Protein AF-0000000077157713 (afdb_homodimer)

Structure (mmCIF, N/CA/C/O backbone):
data_AF-0000000077157713-model_v1
#
loop_
_entity.id
_entity.type
_entity.pdbx_description
1 polymer 'Uncharacterized protein'
#
loop_
_atom_site.group_PDB
_atom_site.id
_atom_site.type_symbol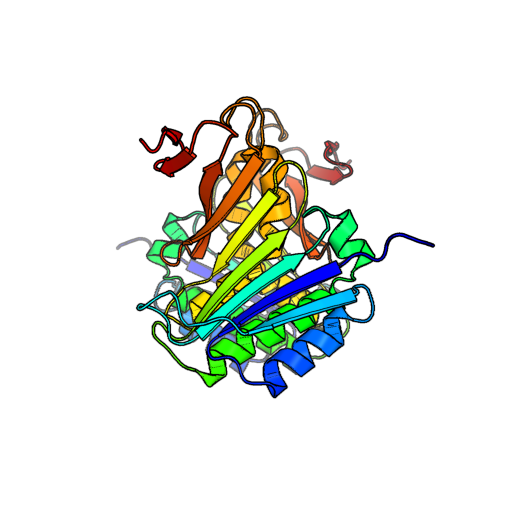
_atom_site.label_atom_id
_atom_site.label_alt_id
_atom_site.label_comp_id
_atom_site.label_asym_id
_atom_site.label_entity_id
_atom_site.label_seq_id
_atom_site.pdbx_PDB_ins_code
_atom_site.Cartn_x
_atom_site.Cartn_y
_atom_site.Cartn_z
_atom_site.occupancy
_atom_site.B_iso_or_equiv
_atom_site.auth_seq_id
_atom_site.auth_comp_id
_atom_site.auth_asym_id
_atom_site.auth_atom_id
_atom_site.pdbx_PDB_model_num
ATOM 1 N N . MET A 1 1 ? 1.543 -20.078 -33.438 1 35.59 1 MET A N 1
ATOM 2 C CA . MET A 1 1 ? 0.584 -20.359 -32.344 1 35.59 1 MET A CA 1
ATOM 3 C C . MET A 1 1 ? 0.941 -19.609 -31.078 1 35.59 1 MET A C 1
ATOM 5 O O . MET A 1 1 ? 2.035 -19.781 -30.547 1 35.59 1 MET A O 1
ATOM 9 N N . ALA A 1 2 ? 0.794 -18.422 -30.812 1 44.16 2 ALA A N 1
ATOM 10 C CA . ALA A 1 2 ? 1.341 -17.469 -29.859 1 44.16 2 ALA A CA 1
ATOM 11 C C . ALA A 1 2 ? 1.349 -18.047 -28.438 1 44.16 2 ALA A C 1
ATOM 13 O O . ALA A 1 2 ? 0.333 -18.562 -27.969 1 44.16 2 ALA A O 1
ATOM 14 N N . ASP A 1 3 ? 2.344 -18.688 -27.891 1 53.25 3 ASP A N 1
ATOM 15 C CA . ASP A 1 3 ? 2.588 -19.5 -26.703 1 53.25 3 ASP A CA 1
ATOM 16 C C . ASP A 1 3 ? 1.835 -18.953 -25.484 1 53.25 3 ASP A C 1
ATOM 18 O O . ASP A 1 3 ? 2.049 -17.797 -25.078 1 53.25 3 ASP A O 1
ATOM 22 N N . SER A 1 4 ? 0.576 -19.391 -25.281 1 75.81 4 SER A N 1
ATOM 23 C CA . SER A 1 4 ? -0.455 -18.906 -24.375 1 75.81 4 SER A CA 1
ATOM 24 C C . SER A 1 4 ? 0.062 -18.844 -22.938 1 75.81 4 SER A C 1
ATOM 26 O O . SER A 1 4 ? 0.745 -19.75 -22.469 1 75.81 4 SER A O 1
ATOM 28 N N . LEU A 1 5 ? 0.255 -17.734 -22.281 1 92 5 LEU A N 1
ATOM 29 C CA . LEU A 1 5 ? 0.594 -17.547 -20.875 1 92 5 LEU A CA 1
ATOM 30 C C . LEU A 1 5 ? -0.365 -18.312 -19.969 1 92 5 LEU A C 1
ATOM 32 O O . LEU A 1 5 ? -1.581 -18.109 -20.047 1 92 5 LEU A O 1
ATOM 36 N N . THR A 1 6 ? 0.18 -19.359 -19.297 1 96.19 6 THR A N 1
ATOM 37 C CA . THR A 1 6 ? -0.669 -20.203 -18.453 1 96.19 6 THR A CA 1
ATOM 38 C C . THR A 1 6 ? -0.492 -19.844 -16.984 1 96.19 6 THR A C 1
ATOM 40 O O . THR A 1 6 ? 0.63 -19.844 -16.469 1 96.19 6 THR A O 1
ATOM 43 N N . THR A 1 7 ? -1.551 -19.516 -16.328 1 97.06 7 THR A N 1
ATOM 44 C CA . THR A 1 7 ? -1.594 -19.344 -14.875 1 97.06 7 THR A CA 1
ATOM 45 C C . THR A 1 7 ? -2.098 -20.625 -14.195 1 97.06 7 THR A C 1
ATOM 47 O O . THR A 1 7 ? -3.021 -21.266 -14.695 1 97.06 7 THR A O 1
ATOM 50 N N . THR A 1 8 ? -1.505 -21 -13.141 1 97.31 8 THR A N 1
ATOM 51 C CA . THR A 1 8 ? -1.924 -22.188 -12.391 1 97.31 8 THR A CA 1
ATOM 52 C C . THR A 1 8 ? -2.51 -21.781 -11.039 1 97.31 8 THR A C 1
ATOM 54 O O . THR A 1 8 ? -1.92 -20.984 -10.312 1 97.31 8 THR A O 1
ATOM 57 N N . LEU A 1 9 ? -3.641 -22.328 -10.719 1 97.81 9 LEU A N 1
ATOM 58 C CA . LEU A 1 9 ? -4.297 -22.203 -9.422 1 97.81 9 LEU A CA 1
ATOM 59 C C . LEU A 1 9 ? -4.324 -23.531 -8.688 1 97.81 9 LEU A C 1
ATOM 61 O O . LEU A 1 9 ? -4.996 -24.469 -9.117 1 97.81 9 LEU A O 1
ATOM 65 N N . ARG A 1 10 ? -3.562 -23.641 -7.656 1 97.94 10 ARG A N 1
ATOM 66 C CA . ARG A 1 10 ? -3.605 -24.812 -6.785 1 97.94 10 ARG A CA 1
ATOM 67 C C . ARG A 1 10 ? -4.258 -24.484 -5.449 1 97.94 10 ARG A C 1
ATOM 69 O O . ARG A 1 10 ? -3.906 -23.484 -4.809 1 97.94 10 ARG A O 1
ATOM 76 N N . TYR A 1 11 ? -5.238 -25.328 -5.055 1 97.94 11 TYR A N 1
ATOM 77 C CA . TYR A 1 11 ? -5.973 -24.859 -3.885 1 97.94 11 TYR A CA 1
ATOM 78 C C . TYR A 1 11 ? -6.645 -26.031 -3.162 1 97.94 11 TYR A C 1
ATOM 80 O O . TYR A 1 11 ? -6.82 -27.109 -3.734 1 97.94 11 TYR A O 1
ATOM 88 N N . TYR A 1 12 ? -6.883 -25.875 -1.977 1 97.44 12 TYR A N 1
ATOM 89 C CA . TYR A 1 12 ? -7.82 -26.672 -1.195 1 97.44 12 TYR A CA 1
ATOM 90 C C . TYR A 1 12 ? -8.656 -25.797 -0.272 1 97.44 12 TYR A C 1
ATOM 92 O O . TYR A 1 12 ? -8.234 -24.688 0.081 1 97.44 12 TYR A O 1
ATOM 100 N N . GLY A 1 13 ? -9.875 -26.25 0.035 1 95.56 13 GLY A N 1
ATOM 101 C CA . GLY A 1 13 ? -10.742 -25.531 0.951 1 95.56 13 GLY A CA 1
ATOM 102 C C . GLY A 1 13 ? -11.344 -24.281 0.34 1 95.56 13 GLY A C 1
ATOM 103 O O . GLY A 1 13 ? -11.719 -23.344 1.057 1 95.56 13 GLY A O 1
ATOM 104 N N . ILE A 1 14 ? -11.281 -24.125 -0.936 1 95.81 14 ILE A N 1
ATOM 105 C CA . ILE A 1 14 ? -11.867 -23 -1.644 1 95.81 14 ILE A CA 1
ATOM 106 C C . ILE A 1 14 ? -13.062 -23.469 -2.469 1 95.81 14 ILE A C 1
ATOM 108 O O . ILE A 1 14 ? -13.008 -24.531 -3.104 1 95.81 14 ILE A O 1
ATOM 112 N N . SER A 1 15 ? -14.141 -22.75 -2.414 1 94.12 15 SER A N 1
ATOM 113 C CA . SER A 1 15 ? -15.352 -23.156 -3.121 1 94.12 15 SER A CA 1
ATOM 114 C C . SER A 1 15 ? -15.18 -23.031 -4.633 1 94.12 15 SER A C 1
ATOM 116 O O . SER A 1 15 ? -14.453 -22.156 -5.105 1 94.12 15 SER A O 1
ATOM 118 N N . PRO A 1 16 ? -15.914 -23.844 -5.305 1 94.19 16 PRO A N 1
ATOM 119 C CA . PRO A 1 16 ? -15.875 -23.734 -6.766 1 94.19 16 PRO A CA 1
ATOM 120 C C . PRO A 1 16 ? -16.281 -22.344 -7.262 1 94.19 16 PRO A C 1
ATOM 122 O O . PRO A 1 16 ? -15.719 -21.859 -8.242 1 94.19 16 PRO A O 1
ATOM 125 N N . TRP A 1 17 ? -17.172 -21.719 -6.598 1 94.25 17 TRP A N 1
ATOM 126 C CA . TRP A 1 17 ? -17.625 -20.391 -7.008 1 94.25 17 TRP A CA 1
ATOM 127 C C . TRP A 1 17 ? -16.516 -19.359 -6.871 1 94.25 17 TRP A C 1
ATOM 129 O O . TRP A 1 17 ? -16.344 -18.5 -7.738 1 94.25 17 TRP A O 1
ATOM 139 N N . GLU A 1 18 ? -15.781 -19.438 -5.797 1 96.31 18 GLU A N 1
ATOM 140 C CA . GLU A 1 18 ? -14.672 -18.516 -5.59 1 96.31 18 GLU A CA 1
ATOM 141 C C . GLU A 1 18 ? -13.609 -18.672 -6.68 1 96.31 18 GLU A C 1
ATOM 143 O O . GLU A 1 18 ? -13.086 -17.688 -7.188 1 96.31 18 GLU A O 1
ATOM 148 N N . ILE A 1 19 ? -13.352 -19.906 -7.039 1 96.44 19 ILE A N 1
ATOM 149 C CA . ILE A 1 19 ? -12.367 -20.188 -8.078 1 96.44 19 ILE A CA 1
ATOM 150 C C . ILE A 1 19 ? -12.891 -19.703 -9.43 1 96.44 19 ILE A C 1
ATOM 152 O O . ILE A 1 19 ? -12.133 -19.172 -10.242 1 96.44 19 ILE A O 1
ATOM 156 N N . GLU A 1 20 ? -14.188 -19.844 -9.672 1 95.62 20 GLU A N 1
ATOM 157 C CA . GLU A 1 20 ? -14.805 -19.375 -10.922 1 95.62 20 GLU A CA 1
ATOM 158 C C . GLU A 1 20 ? -14.703 -17.859 -11.062 1 95.62 20 GLU A C 1
ATOM 160 O O . GLU A 1 20 ? -14.477 -17.359 -12.164 1 95.62 20 GLU A O 1
ATOM 165 N N . VAL A 1 21 ? -14.953 -17.203 -10 1 96 21 VAL A N 1
ATOM 166 C CA . VAL A 1 21 ? -14.852 -15.758 -10.023 1 96 21 VAL A CA 1
ATOM 167 C C . VAL A 1 21 ? -13.422 -15.344 -10.359 1 96 21 VAL A C 1
ATOM 169 O O . VAL A 1 21 ? -13.195 -14.477 -11.211 1 96 21 VAL A O 1
ATOM 172 N N . LEU A 1 22 ? -12.43 -15.961 -9.68 1 96.56 22 LEU A N 1
ATOM 173 C CA . LEU A 1 22 ? -11.031 -15.672 -9.969 1 96.56 22 LEU A CA 1
ATOM 174 C C . LEU A 1 22 ? -10.695 -15.992 -11.422 1 96.56 22 LEU A C 1
ATOM 176 O O . LEU A 1 22 ? -10.016 -15.211 -12.094 1 96.56 22 LEU A O 1
ATOM 180 N N . TYR A 1 23 ? -11.18 -17.094 -11.891 1 95.44 23 TYR A N 1
ATOM 181 C CA . TYR A 1 23 ? -11.031 -17.5 -13.281 1 95.44 23 TYR A CA 1
ATOM 182 C C . TYR A 1 23 ? -11.531 -16.406 -14.219 1 95.44 23 TYR A C 1
ATOM 184 O O . TYR A 1 23 ? -10.875 -16.094 -15.219 1 95.44 23 TYR A O 1
ATOM 192 N N . GLY A 1 24 ? -12.688 -15.891 -13.906 1 95.38 24 GLY A N 1
ATOM 193 C CA . GLY A 1 24 ? -13.305 -14.867 -14.742 1 95.38 24 GLY A CA 1
ATOM 194 C C . GLY A 1 24 ? -12.438 -13.641 -14.914 1 95.38 24 GLY A C 1
ATOM 195 O O . GLY A 1 24 ? -12.453 -13.008 -15.977 1 95.38 24 GLY A O 1
ATOM 196 N N . PHE A 1 25 ? -11.648 -13.289 -13.945 1 95.62 25 PHE A N 1
ATOM 197 C CA . PHE A 1 25 ? -10.805 -12.102 -14.008 1 95.62 25 PHE A CA 1
ATOM 198 C C . PHE A 1 25 ? -9.469 -12.422 -14.664 1 95.62 25 PHE A C 1
ATOM 200 O O . PHE A 1 25 ? -8.789 -11.523 -15.172 1 95.62 25 PHE A O 1
ATOM 207 N N . LEU A 1 26 ? -9.031 -13.711 -14.695 1 95.94 26 LEU A N 1
ATOM 208 C CA . LEU A 1 26 ? -7.707 -14.086 -15.172 1 95.94 26 LEU A CA 1
ATOM 209 C C . LEU A 1 26 ? -7.77 -14.602 -16.609 1 95.94 26 LEU A C 1
ATOM 211 O O . LEU A 1 26 ? -6.809 -14.461 -17.359 1 95.94 26 LEU A O 1
ATOM 215 N N . ASN A 1 27 ? -8.914 -15.102 -17.047 1 93.94 27 ASN A N 1
ATOM 216 C CA . ASN A 1 27 ? -9.008 -15.883 -18.281 1 93.94 27 ASN A CA 1
ATOM 217 C C . ASN A 1 27 ? -8.953 -14.992 -19.516 1 93.94 27 ASN A C 1
ATOM 219 O O . ASN A 1 27 ? -8.781 -15.484 -20.625 1 93.94 27 ASN A O 1
ATOM 223 N N . SER A 1 28 ? -9.078 -13.766 -19.375 1 90.81 28 SER A N 1
ATOM 224 C CA . SER A 1 28 ? -8.953 -12.883 -20.531 1 90.81 28 SER A CA 1
ATOM 225 C C . SER A 1 28 ? -7.504 -12.805 -21.016 1 90.81 28 SER A C 1
ATOM 227 O O . SER A 1 28 ? -7.25 -12.516 -22.188 1 90.81 28 SER A O 1
ATOM 229 N N . HIS A 1 29 ? -6.602 -13.062 -20.094 1 93.12 29 HIS A N 1
ATOM 230 C CA . HIS A 1 29 ? -5.191 -12.883 -20.422 1 93.12 29 HIS A CA 1
ATOM 231 C C . HIS A 1 29 ? -4.434 -14.203 -20.328 1 93.12 29 HIS A C 1
ATOM 233 O O . HIS A 1 29 ? -3.379 -14.367 -20.953 1 93.12 29 HIS A O 1
ATOM 239 N N . PHE A 1 30 ? -4.996 -15.078 -19.562 1 95.25 30 PHE A N 1
ATOM 240 C CA . PHE A 1 30 ? -4.262 -16.312 -19.281 1 95.25 30 PHE A CA 1
ATOM 241 C C . PHE A 1 30 ? -5.113 -17.531 -19.609 1 95.25 30 PHE A C 1
ATOM 243 O O . PHE A 1 30 ? -6.34 -17.5 -19.469 1 95.25 30 PHE A O 1
ATOM 250 N N . THR A 1 31 ? -4.434 -18.5 -20.078 1 96.12 31 THR A N 1
ATOM 251 C CA . THR A 1 31 ? -4.988 -19.828 -19.875 1 96.12 31 THR A CA 1
ATOM 252 C C . THR A 1 31 ? -4.832 -20.281 -18.438 1 96.12 31 THR A C 1
ATOM 254 O O . THR A 1 31 ? -3.787 -20.062 -17.812 1 96.12 31 THR A O 1
ATOM 257 N N . ILE A 1 32 ? -5.875 -20.906 -17.922 1 95.94 32 ILE A N 1
ATOM 258 C CA . ILE A 1 32 ? -5.844 -21.188 -16.484 1 95.94 32 ILE A CA 1
ATOM 259 C C . ILE A 1 32 ? -5.867 -22.688 -16.25 1 95.94 32 ILE A C 1
ATOM 261 O O . ILE A 1 32 ? -6.746 -23.391 -16.766 1 95.94 32 ILE A O 1
ATOM 265 N N . ASN A 1 33 ? -4.902 -23.172 -15.633 1 96.25 33 ASN A N 1
ATOM 266 C CA . ASN A 1 33 ? -4.879 -24.531 -15.109 1 96.25 33 ASN A CA 1
ATOM 267 C C . ASN A 1 33 ? -5.266 -24.562 -13.633 1 96.25 33 ASN A C 1
ATOM 269 O O . ASN A 1 33 ? -4.621 -23.938 -12.805 1 96.25 33 ASN A O 1
ATOM 273 N N . GLN A 1 34 ? -6.34 -25.297 -13.297 1 96.12 34 GLN A N 1
ATOM 274 C CA . GLN A 1 34 ? -6.824 -25.406 -11.922 1 96.12 34 GLN A CA 1
ATOM 275 C C . GLN A 1 34 ? -6.582 -26.797 -11.359 1 96.12 34 GLN A C 1
ATOM 277 O O . GLN A 1 34 ? -6.789 -27.797 -12.055 1 96.12 34 GLN A O 1
ATOM 282 N N . GLU A 1 35 ? -6.066 -26.797 -10.172 1 95.81 35 GLU A N 1
ATOM 283 C CA . GLU A 1 35 ? -5.805 -28.078 -9.516 1 95.81 35 GLU A CA 1
ATOM 284 C C . GLU A 1 35 ? -6.254 -28.047 -8.055 1 95.81 35 GLU A C 1
ATOM 286 O O . GLU A 1 35 ? -5.664 -27.344 -7.234 1 95.81 35 GLU A O 1
ATOM 291 N N . GLU A 1 36 ? -7.27 -28.797 -7.73 1 96 36 GLU A N 1
ATOM 292 C CA . GLU A 1 36 ? -7.609 -29 -6.324 1 96 36 GLU A CA 1
ATOM 293 C C . GLU A 1 36 ? -6.684 -30.016 -5.672 1 96 36 GLU A C 1
ATOM 295 O O . GLU A 1 36 ? -6.57 -31.156 -6.141 1 96 36 GLU A O 1
ATOM 300 N N . ILE A 1 37 ? -6.051 -29.594 -4.664 1 96.88 37 ILE A N 1
ATOM 301 C CA . ILE A 1 37 ? -5.062 -30.453 -4.027 1 96.88 37 ILE A CA 1
ATOM 302 C C . ILE A 1 37 ? -5.559 -30.875 -2.646 1 96.88 37 ILE A C 1
ATOM 304 O O . ILE A 1 37 ? -6.562 -30.344 -2.154 1 96.88 37 ILE A O 1
ATOM 308 N N . GLU A 1 38 ? -4.887 -31.891 -2.1 1 94.69 38 GLU A N 1
ATOM 309 C CA . GLU A 1 38 ? -5.172 -32.281 -0.72 1 94.69 38 GLU A CA 1
ATOM 310 C C . GLU A 1 38 ? -4.578 -31.266 0.264 1 94.69 38 GLU A C 1
ATOM 312 O O . GLU A 1 38 ? -3.537 -30.672 -0.006 1 94.69 38 GLU A O 1
ATOM 317 N N . ALA A 1 39 ? -5.32 -31.156 1.333 1 91.69 39 ALA A N 1
ATOM 318 C CA . ALA A 1 39 ? -4.809 -30.281 2.379 1 91.69 39 ALA A CA 1
ATOM 319 C C . ALA A 1 39 ? -3.42 -30.719 2.834 1 91.69 39 ALA A C 1
ATOM 321 O O . ALA A 1 39 ? -3.195 -31.891 3.123 1 91.69 39 ALA A O 1
ATOM 322 N N . ASP A 1 40 ? -2.533 -29.734 2.74 1 89.38 40 ASP A N 1
ATOM 323 C CA . ASP A 1 40 ? -1.172 -30.125 3.1 1 89.38 40 ASP A CA 1
ATOM 324 C C . ASP A 1 40 ? -0.625 -29.234 4.215 1 89.38 40 ASP A C 1
ATOM 326 O O . ASP A 1 40 ? 0.543 -29.359 4.59 1 89.38 40 ASP A O 1
ATOM 330 N N . ASP A 1 41 ? -1.32 -28.328 4.656 1 88.94 41 ASP A N 1
ATOM 331 C CA . ASP A 1 41 ? -0.952 -27.453 5.762 1 88.94 41 ASP A CA 1
ATOM 332 C C . ASP A 1 41 ? -1.975 -27.531 6.895 1 88.94 41 ASP A C 1
ATOM 334 O O . ASP A 1 41 ? -3.105 -27.062 6.75 1 88.94 41 ASP A O 1
ATOM 338 N N . GLU A 1 42 ? -1.629 -28.062 7.969 1 86.94 42 GLU A N 1
ATOM 339 C CA . GLU A 1 42 ? -2.543 -28.312 9.078 1 86.94 42 GLU A CA 1
ATOM 340 C C . GLU A 1 42 ? -2.965 -27 9.75 1 86.94 42 GLU A C 1
ATOM 342 O O . GLU A 1 42 ? -3.984 -26.953 10.445 1 86.94 42 GLU A O 1
ATOM 347 N N . ASP A 1 43 ? -2.262 -26.031 9.461 1 90.81 43 ASP A N 1
ATOM 348 C CA . ASP A 1 43 ? -2.518 -24.797 10.172 1 90.81 43 ASP A CA 1
ATOM 349 C C . ASP A 1 43 ? -3.607 -23.969 9.484 1 90.81 43 ASP A C 1
ATOM 351 O O . ASP A 1 43 ? -4.156 -23.047 10.07 1 90.81 43 ASP A O 1
ATOM 355 N N . PHE A 1 44 ? -3.875 -24.344 8.234 1 93.94 44 PHE A N 1
ATOM 356 C CA . PHE A 1 44 ? -4.82 -23.531 7.488 1 93.94 44 PHE A CA 1
ATOM 357 C C . PHE A 1 44 ? -5.945 -24.391 6.914 1 93.94 44 PHE A C 1
ATOM 359 O O . PHE A 1 44 ? -5.695 -25.469 6.391 1 93.94 44 PHE A O 1
ATOM 366 N N . VAL A 1 45 ? -7.117 -23.875 6.98 1 92.81 45 VAL A N 1
ATOM 367 C CA . VAL A 1 45 ? -8.312 -24.547 6.484 1 92.81 45 VAL A CA 1
ATOM 368 C C . VAL A 1 45 ? -8.359 -24.453 4.961 1 92.81 45 VAL A C 1
ATOM 370 O O . VAL A 1 45 ? -8.836 -25.375 4.289 1 92.81 45 VAL A O 1
ATOM 373 N N . SER A 1 46 ? -7.941 -23.359 4.438 1 96.56 46 SER A N 1
ATOM 374 C CA . SER A 1 46 ? -7.949 -23.125 3 1 96.56 46 SER A CA 1
ATOM 375 C C . SER A 1 46 ? -6.578 -22.656 2.512 1 96.56 46 SER A C 1
ATOM 377 O O . SER A 1 46 ? -5.805 -22.078 3.273 1 96.56 46 SER A O 1
ATOM 379 N N . PHE A 1 47 ? -6.363 -22.938 1.325 1 97.75 47 PHE A N 1
ATOM 380 C CA . PHE A 1 47 ? -5.102 -22.578 0.696 1 97.75 47 PHE A CA 1
ATOM 381 C C . PHE A 1 47 ? -5.301 -22.281 -0.786 1 97.75 47 PHE A C 1
ATOM 383 O O . PHE A 1 47 ? -6.078 -22.953 -1.46 1 97.75 47 PHE A O 1
ATOM 390 N N . LEU A 1 48 ? -4.656 -21.266 -1.264 1 98.06 48 LEU A N 1
ATOM 391 C CA . LEU A 1 48 ? -4.656 -20.922 -2.682 1 98.06 48 LEU A CA 1
ATOM 392 C C . LEU A 1 48 ? -3.266 -20.5 -3.143 1 98.06 48 LEU A C 1
ATOM 394 O O . LEU A 1 48 ? -2.674 -19.578 -2.584 1 98.06 48 LEU A O 1
ATOM 398 N N . ASP A 1 49 ? -2.752 -21.188 -4.066 1 98.12 49 ASP A N 1
ATOM 399 C CA . ASP A 1 49 ? -1.488 -20.875 -4.727 1 98.12 49 ASP A CA 1
ATOM 400 C C . ASP A 1 49 ? -1.717 -20.406 -6.16 1 98.12 49 ASP A C 1
ATOM 402 O O . ASP A 1 49 ? -2.221 -21.156 -6.992 1 98.12 49 ASP A O 1
ATOM 406 N N . VAL A 1 50 ? -1.373 -19.203 -6.414 1 98.19 50 VAL A N 1
ATOM 407 C CA . VAL A 1 50 ? -1.547 -18.594 -7.734 1 98.19 50 VAL A CA 1
ATOM 408 C C . VAL A 1 50 ? -0.185 -18.391 -8.391 1 98.19 50 VAL A C 1
ATOM 410 O O . VAL A 1 50 ? 0.66 -17.656 -7.879 1 98.19 50 VAL A O 1
ATOM 413 N N . ASN A 1 51 ? 0.001 -18.969 -9.531 1 98.06 51 ASN A N 1
ATOM 414 C CA . ASN A 1 51 ? 1.227 -18.781 -10.297 1 98.06 51 ASN A CA 1
ATOM 415 C C . ASN A 1 51 ? 0.986 -17.938 -11.547 1 98.06 51 ASN A C 1
ATOM 417 O O . ASN A 1 51 ? 0.278 -18.359 -12.461 1 98.06 51 ASN A O 1
ATOM 421 N N . ILE A 1 52 ? 1.557 -16.828 -11.555 1 97.25 52 ILE A N 1
ATOM 422 C CA . ILE A 1 52 ? 1.464 -15.914 -12.688 1 97.25 52 ILE A CA 1
ATOM 423 C C . ILE A 1 52 ? 2.709 -16.047 -13.562 1 97.25 52 ILE A C 1
ATOM 425 O O . ILE A 1 52 ? 3.832 -15.859 -13.094 1 97.25 52 ILE A O 1
ATOM 429 N N . PRO A 1 53 ? 2.529 -16.344 -14.812 1 97 53 PRO A N 1
ATOM 430 C CA . PRO A 1 53 ? 3.658 -16.656 -15.688 1 97 53 PRO A CA 1
ATOM 431 C C . PRO A 1 53 ? 4.363 -15.406 -16.219 1 97 53 PRO A C 1
ATOM 433 O O . PRO A 1 53 ? 4.848 -15.398 -17.344 1 97 53 PRO A O 1
ATOM 436 N N . LEU A 1 54 ? 4.324 -14.328 -15.5 1 96.88 54 LEU A N 1
ATOM 437 C CA . LEU A 1 54 ? 4.961 -13.078 -15.883 1 96.88 54 LEU A CA 1
ATOM 438 C C . LEU A 1 54 ? 5.766 -12.5 -14.727 1 96.88 54 LEU A C 1
ATOM 440 O O . LEU A 1 54 ? 5.488 -12.797 -13.562 1 96.88 54 LEU A O 1
ATOM 444 N N . THR A 1 55 ? 6.734 -11.695 -15.148 1 97.25 55 THR A N 1
ATOM 445 C CA . THR A 1 55 ? 7.598 -11.055 -14.164 1 97.25 55 THR A CA 1
ATOM 446 C C . THR A 1 55 ? 6.832 -9.992 -13.383 1 97.25 55 THR A C 1
ATOM 448 O O . THR A 1 55 ? 6.012 -9.266 -13.953 1 97.25 55 THR A O 1
ATOM 451 N N . PHE A 1 56 ? 7.074 -9.992 -12.078 1 97.06 56 PHE A N 1
ATOM 452 C CA . PHE A 1 56 ? 6.523 -8.938 -11.234 1 97.06 56 PHE A CA 1
ATOM 453 C C . PHE A 1 56 ? 7.203 -7.605 -11.516 1 97.06 56 PHE A C 1
ATOM 455 O O . PHE A 1 56 ? 8.227 -7.281 -10.914 1 97.06 56 PHE A O 1
ATOM 462 N N . ASN A 1 57 ? 6.59 -6.859 -12.406 1 94.62 57 ASN A N 1
ATOM 463 C CA . ASN A 1 57 ? 7.129 -5.559 -12.789 1 94.62 57 ASN A CA 1
ATOM 464 C C . ASN A 1 57 ? 6.051 -4.656 -13.383 1 94.62 57 ASN A C 1
ATOM 466 O O . ASN A 1 57 ? 4.883 -5.043 -13.453 1 94.62 57 ASN A O 1
ATOM 470 N N . ASP A 1 58 ? 6.414 -3.486 -13.773 1 91.44 58 ASP A N 1
ATOM 471 C CA . ASP A 1 58 ? 5.473 -2.494 -14.273 1 91.44 58 ASP A CA 1
ATOM 472 C C . ASP A 1 58 ? 4.797 -2.982 -15.555 1 91.44 58 ASP A C 1
ATOM 474 O O . ASP A 1 58 ? 3.615 -2.707 -15.781 1 91.44 58 ASP A O 1
ATOM 478 N N . ALA A 1 59 ? 5.508 -3.672 -16.312 1 92.31 59 ALA A N 1
ATOM 479 C CA . ALA A 1 59 ? 4.973 -4.152 -17.578 1 92.31 59 ALA A CA 1
ATOM 480 C C . ALA A 1 59 ? 3.805 -5.109 -17.359 1 92.31 59 ALA A C 1
ATOM 482 O O . ALA A 1 59 ? 2.824 -5.09 -18.109 1 92.31 59 ALA A O 1
ATOM 483 N N . PHE A 1 60 ? 3.891 -5.914 -16.359 1 93.88 60 PHE A N 1
ATOM 484 C CA . PHE A 1 60 ? 2.793 -6.816 -16.031 1 93.88 60 PHE A CA 1
ATOM 485 C C . PHE A 1 60 ? 1.524 -6.035 -15.711 1 93.88 60 PHE A C 1
ATOM 487 O O . PHE A 1 60 ? 0.457 -6.324 -16.25 1 93.88 60 PHE A O 1
ATOM 494 N N . PHE A 1 61 ? 1.644 -5.094 -14.844 1 92 61 PHE A N 1
ATOM 495 C CA . PHE A 1 61 ? 0.467 -4.379 -14.367 1 92 61 PHE A CA 1
ATOM 496 C C . PHE A 1 61 ? -0.128 -3.514 -15.469 1 92 61 PHE A C 1
ATOM 498 O O . PHE A 1 61 ? -1.344 -3.318 -15.523 1 92 61 PHE A O 1
ATOM 505 N N . GLU A 1 62 ? 0.722 -3.021 -16.297 1 89.88 62 GLU A N 1
ATOM 506 C CA . GLU A 1 62 ? 0.229 -2.277 -17.453 1 89.88 62 GLU A CA 1
ATOM 507 C C . GLU A 1 62 ? -0.531 -3.188 -18.422 1 89.88 62 GLU A C 1
ATOM 509 O O . GLU A 1 62 ? -1.598 -2.822 -18.906 1 89.88 62 GLU A O 1
ATOM 514 N N . TRP A 1 63 ? 0.037 -4.293 -18.641 1 90.75 63 TRP A N 1
ATOM 515 C CA . TRP A 1 63 ? -0.529 -5.262 -19.578 1 90.75 63 TRP A CA 1
ATOM 516 C C . TRP A 1 63 ? -1.802 -5.883 -19.016 1 90.75 63 TRP A C 1
ATOM 518 O O . TRP A 1 63 ? -2.801 -6.023 -19.719 1 90.75 63 TRP A O 1
ATOM 528 N N . PHE A 1 64 ? -1.796 -6.305 -17.797 1 92 64 PHE A N 1
ATOM 529 C CA . PHE A 1 64 ? -2.904 -6.98 -17.141 1 92 64 PHE A CA 1
ATOM 530 C C . PHE A 1 64 ? -4.004 -5.992 -16.766 1 92 64 PHE A C 1
ATOM 532 O O . PHE A 1 64 ? -5.16 -6.379 -16.578 1 92 64 PHE A O 1
ATOM 539 N N . ASP A 1 65 ? -3.613 -4.711 -16.641 1 89.62 65 ASP A N 1
ATOM 540 C CA . ASP A 1 65 ? -4.512 -3.625 -16.266 1 89.62 65 ASP A CA 1
ATOM 541 C C . ASP A 1 65 ? -4.711 -3.576 -14.758 1 89.62 65 ASP A C 1
ATOM 543 O O . ASP A 1 65 ? -5.129 -4.562 -14.148 1 89.62 65 ASP A O 1
ATOM 547 N N . PHE A 1 66 ? -4.535 -2.432 -14.195 1 88.38 66 PHE A N 1
ATOM 548 C CA . PHE A 1 66 ? -4.602 -2.238 -12.75 1 88.38 66 PHE A CA 1
ATOM 549 C C . PHE A 1 66 ? -6.012 -2.482 -12.234 1 88.38 66 PHE A C 1
ATOM 551 O O . PHE A 1 66 ? -6.195 -3 -11.125 1 88.38 66 PHE A O 1
ATOM 558 N N . LYS A 1 67 ? -6.973 -2.094 -12.969 1 89.88 67 LYS A N 1
ATOM 559 C CA . LYS A 1 67 ? -8.352 -2.309 -12.547 1 89.88 67 LYS A CA 1
ATOM 560 C C . LYS A 1 67 ? -8.664 -3.797 -12.422 1 89.88 67 LYS A C 1
ATOM 562 O O . LYS A 1 67 ? -9.359 -4.215 -11.492 1 89.88 67 LYS A O 1
ATOM 567 N N . ARG A 1 68 ? -8.18 -4.527 -13.359 1 93.81 68 ARG A N 1
ATOM 568 C CA . ARG A 1 68 ? -8.367 -5.973 -13.297 1 93.81 68 ARG A CA 1
ATOM 569 C C . ARG A 1 68 ? -7.629 -6.566 -12.102 1 93.81 68 ARG A C 1
ATOM 571 O O . ARG A 1 68 ? -8.148 -7.449 -11.414 1 93.81 68 ARG A O 1
ATOM 578 N N . TRP A 1 69 ? -6.469 -6.086 -11.867 1 95.12 69 TRP A N 1
ATOM 579 C CA . TRP A 1 69 ? -5.703 -6.535 -10.711 1 95.12 69 TRP A CA 1
ATOM 580 C C . TRP A 1 69 ? -6.445 -6.234 -9.414 1 95.12 69 TRP A C 1
ATOM 582 O O . TRP A 1 69 ? -6.461 -7.055 -8.492 1 95.12 69 TRP A O 1
ATOM 592 N N . GLU A 1 70 ? -7.078 -5.094 -9.352 1 94 70 GLU A N 1
ATOM 593 C CA . GLU A 1 70 ? -7.867 -4.734 -8.18 1 94 70 GLU A CA 1
ATOM 594 C C . GLU A 1 70 ? -9.023 -5.707 -7.969 1 94 70 GLU A C 1
ATOM 596 O O . GLU A 1 70 ? -9.391 -6.012 -6.832 1 94 70 GLU A O 1
ATOM 601 N N . LYS A 1 71 ? -9.555 -6.176 -9.047 1 95.12 71 LYS A N 1
ATOM 602 C CA . LYS A 1 71 ? -10.625 -7.16 -8.945 1 95.12 71 LYS A CA 1
ATOM 603 C C . LYS A 1 71 ? -10.109 -8.484 -8.391 1 95.12 71 LYS A C 1
ATOM 605 O O . LYS A 1 71 ? -10.773 -9.117 -7.57 1 95.12 71 LYS A O 1
ATOM 610 N N . VAL A 1 72 ? -8.984 -8.852 -8.852 1 96.75 72 VAL A N 1
ATOM 611 C CA . VAL A 1 72 ? -8.359 -10.062 -8.336 1 96.75 72 VAL A CA 1
ATOM 612 C C . VAL A 1 72 ? -8.102 -9.922 -6.84 1 96.75 72 VAL A C 1
ATOM 614 O O . VAL A 1 72 ? -8.438 -10.812 -6.059 1 96.75 72 VAL A O 1
ATOM 617 N N . LYS A 1 73 ? -7.523 -8.82 -6.469 1 96.88 73 LYS A N 1
ATOM 618 C CA . LYS A 1 73 ? -7.27 -8.555 -5.059 1 96.88 73 LYS A CA 1
ATOM 619 C C . LYS A 1 73 ? -8.562 -8.617 -4.246 1 96.88 73 LYS A C 1
ATOM 621 O O . LYS A 1 73 ? -8.578 -9.141 -3.131 1 96.88 73 LYS A O 1
ATOM 626 N N . ALA A 1 74 ? -9.633 -8.086 -4.844 1 96 74 ALA A N 1
ATOM 627 C CA . ALA A 1 74 ? -10.93 -8.078 -4.172 1 96 74 ALA A CA 1
ATOM 628 C C . ALA A 1 74 ? -11.414 -9.508 -3.9 1 96 74 ALA A C 1
ATOM 630 O O . ALA A 1 74 ? -12.016 -9.773 -2.857 1 96 74 ALA A O 1
ATOM 631 N N . VAL A 1 75 ? -11.156 -10.359 -4.77 1 97.56 75 VAL A N 1
ATOM 632 C CA . VAL A 1 75 ? -11.555 -11.75 -4.59 1 97.56 75 VAL A CA 1
ATOM 633 C C . VAL A 1 75 ? -10.805 -12.352 -3.402 1 97.56 75 VAL A C 1
ATOM 6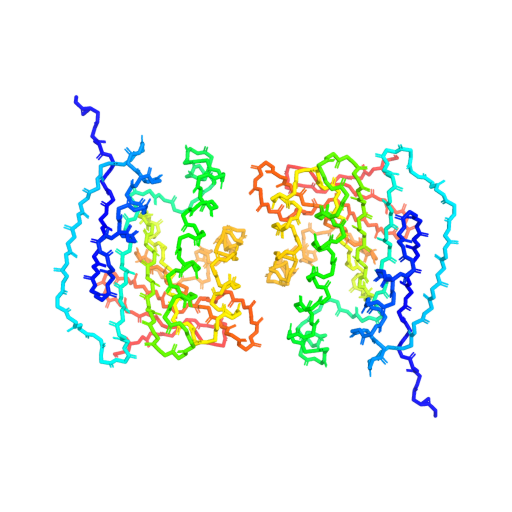35 O O . VAL A 1 75 ? -11.406 -13.031 -2.564 1 97.56 75 VAL A O 1
ATOM 638 N N . PHE A 1 76 ? -9.484 -12.117 -3.301 1 97.88 76 PHE A N 1
ATOM 639 C CA . PHE A 1 76 ? -8.688 -12.617 -2.188 1 97.88 76 PHE A CA 1
ATOM 640 C C . PHE A 1 76 ? -9.234 -12.109 -0.858 1 97.88 76 PHE A C 1
ATOM 642 O O . PHE A 1 76 ? -9.352 -12.867 0.104 1 97.88 76 PHE A O 1
ATOM 649 N N . LYS A 1 77 ? -9.547 -10.852 -0.849 1 96.44 77 LYS A N 1
ATOM 650 C CA . LYS A 1 77 ? -10.07 -10.25 0.375 1 96.44 77 LYS A CA 1
ATOM 651 C C . LYS A 1 77 ? -11.422 -10.844 0.749 1 96.44 77 LYS A C 1
ATOM 653 O O . LYS A 1 77 ? -11.703 -11.07 1.927 1 96.44 77 LYS A O 1
ATOM 658 N N . GLU A 1 78 ? -12.25 -11.086 -0.276 1 96.25 78 GLU A N 1
ATOM 659 C CA . GLU A 1 78 ? -13.555 -11.688 -0.041 1 96.25 78 GLU A CA 1
ATOM 660 C C . GLU A 1 78 ? -13.422 -13.117 0.489 1 96.25 78 GLU A C 1
ATOM 662 O O . GLU A 1 78 ? -14.203 -13.547 1.338 1 96.25 78 GLU A O 1
ATOM 667 N N . MET A 1 79 ? -12.445 -13.82 0.001 1 96.62 79 MET A N 1
ATOM 668 C CA . MET A 1 79 ? -12.203 -15.18 0.485 1 96.62 79 MET A CA 1
ATOM 669 C C . MET A 1 79 ? -11.914 -15.18 1.981 1 96.62 79 MET A C 1
ATOM 671 O O . MET A 1 79 ? -12.445 -16 2.723 1 96.62 79 MET A O 1
ATOM 675 N N . LYS A 1 80 ? -11.078 -14.234 2.357 1 96.31 80 LYS A N 1
ATOM 676 C CA . LYS A 1 80 ? -10.773 -14.102 3.779 1 96.31 80 LYS A CA 1
ATOM 677 C C . LYS A 1 80 ? -12 -13.68 4.574 1 96.31 80 LYS A C 1
ATOM 679 O O . LYS A 1 80 ? -12.273 -14.219 5.648 1 96.31 80 LYS A O 1
ATOM 684 N N . ARG A 1 81 ? -12.719 -12.719 4.07 1 95.06 81 ARG A N 1
ATOM 685 C CA . ARG A 1 81 ? -13.914 -12.219 4.746 1 95.06 81 ARG A CA 1
ATOM 686 C C . ARG A 1 81 ? -14.898 -13.344 5.027 1 95.06 81 ARG A C 1
ATOM 688 O O . ARG A 1 81 ? -15.461 -13.43 6.117 1 95.06 81 ARG A O 1
ATOM 695 N N . ARG A 1 82 ? -15.117 -14.211 4.121 1 94.75 82 ARG A N 1
ATOM 696 C CA . ARG A 1 82 ? -16.078 -15.305 4.215 1 94.75 82 ARG A CA 1
ATOM 697 C C . ARG A 1 82 ? -15.641 -16.328 5.254 1 94.75 82 ARG A C 1
ATOM 699 O O . ARG A 1 82 ? -16.469 -17 5.867 1 94.75 82 ARG A O 1
ATOM 706 N N . ARG A 1 83 ? -14.391 -16.453 5.523 1 93.69 83 ARG A N 1
ATOM 707 C CA . ARG A 1 83 ? -13.844 -17.484 6.402 1 93.69 83 ARG A CA 1
ATOM 708 C C . ARG A 1 83 ? -13.594 -16.938 7.805 1 93.69 83 ARG A C 1
ATOM 710 O O . ARG A 1 83 ? -13.453 -17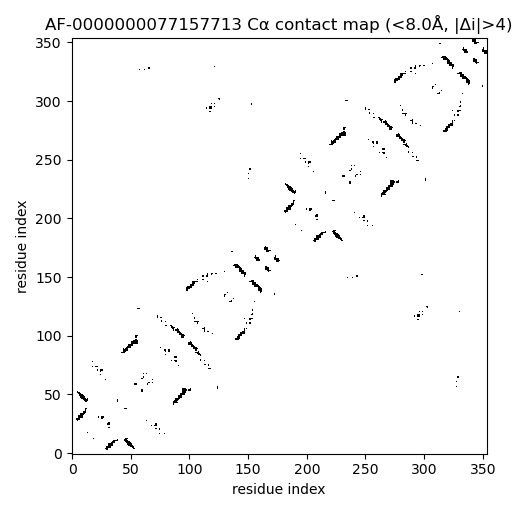.703 8.758 1 93.69 83 ARG A O 1
ATOM 717 N N . GLY A 1 84 ? -13.57 -15.586 7.867 1 85.56 84 GLY A N 1
ATOM 718 C CA . GLY A 1 84 ? -13.414 -14.977 9.172 1 85.56 84 GLY A CA 1
ATOM 719 C C . GLY A 1 84 ? -11.969 -14.906 9.633 1 85.56 84 GLY A C 1
ATOM 720 O O . GLY A 1 84 ? -11.055 -14.945 8.812 1 85.56 84 GLY A O 1
ATOM 721 N N . SER A 1 85 ? -11.828 -14.703 10.977 1 82.12 85 SER A N 1
ATOM 722 C CA . SER A 1 85 ? -10.508 -14.516 11.562 1 82.12 85 SER A CA 1
ATOM 723 C C . SER A 1 85 ? -9.828 -15.844 11.844 1 82.12 85 SER A C 1
ATOM 725 O O . SER A 1 85 ? -10.414 -16.906 11.633 1 82.12 85 SER A O 1
ATOM 727 N N . GLY A 1 86 ? -8.555 -15.82 12.094 1 83.75 86 GLY A N 1
ATOM 728 C CA . GLY A 1 86 ? -7.77 -17.016 12.367 1 83.75 86 GLY A CA 1
ATOM 729 C C . GLY A 1 86 ? -7.051 -17.547 11.148 1 83.75 86 GLY A C 1
ATOM 730 O O . GLY A 1 86 ? -6.82 -16.812 10.18 1 83.75 86 GLY A O 1
ATOM 731 N N . ASN A 1 87 ? -6.621 -18.797 11.281 1 84.31 87 ASN A N 1
ATOM 732 C CA . ASN A 1 87 ? -5.895 -19.438 10.188 1 84.31 87 ASN A CA 1
ATOM 733 C C . ASN A 1 87 ? -6.844 -20 9.141 1 84.31 87 ASN A C 1
ATOM 735 O O . ASN A 1 87 ? -6.766 -21.188 8.812 1 84.31 87 ASN A O 1
ATOM 739 N N . ALA A 1 88 ? -7.566 -19.094 8.594 1 89.12 88 ALA A N 1
ATOM 740 C CA . ALA A 1 88 ? -8.664 -19.484 7.711 1 89.12 88 ALA A CA 1
ATOM 741 C C . ALA A 1 88 ? -8.172 -19.734 6.289 1 89.12 88 ALA A C 1
ATOM 743 O O . ALA A 1 88 ? -8.648 -20.641 5.609 1 89.12 88 ALA A O 1
ATOM 744 N N . ILE A 1 89 ? -7.172 -18.906 5.891 1 96.56 89 ILE A N 1
ATOM 745 C CA . ILE A 1 89 ? -6.738 -19.078 4.508 1 96.56 89 ILE A CA 1
ATOM 746 C C . ILE A 1 89 ? -5.301 -18.578 4.355 1 96.56 89 ILE A C 1
ATOM 748 O O . ILE A 1 89 ? -4.918 -17.578 4.953 1 96.56 89 ILE A O 1
ATOM 752 N N . LYS A 1 90 ? -4.555 -19.297 3.662 1 97.12 90 LYS A N 1
ATOM 753 C CA . LYS A 1 90 ? -3.23 -18.906 3.184 1 97.12 90 LYS A CA 1
ATOM 754 C C . LYS A 1 90 ? -3.221 -18.734 1.668 1 97.12 90 LYS A C 1
ATOM 756 O O . LYS A 1 90 ? -3.678 -19.625 0.937 1 97.12 90 LYS A O 1
ATOM 761 N N . ILE A 1 91 ? -2.764 -17.609 1.217 1 97.81 91 ILE A N 1
ATOM 762 C CA . ILE A 1 91 ? -2.646 -17.359 -0.215 1 97.81 91 ILE A CA 1
ATOM 763 C C . ILE A 1 91 ? -1.186 -17.094 -0.576 1 97.81 91 ILE A C 1
ATOM 765 O O . ILE A 1 91 ? -0.498 -16.328 0.103 1 97.81 91 ILE A O 1
ATOM 769 N N . VAL A 1 92 ? -0.727 -17.75 -1.567 1 98.19 92 VAL A N 1
ATOM 770 C CA . VAL A 1 92 ? 0.603 -17.516 -2.119 1 98.19 92 VAL A CA 1
ATOM 771 C C . VAL A 1 92 ? 0.488 -17.078 -3.576 1 98.19 92 VAL A C 1
ATOM 773 O O . VAL A 1 92 ? -0.163 -17.75 -4.383 1 98.19 92 VAL A O 1
ATOM 776 N N . ILE A 1 93 ? 1.028 -15.945 -3.869 1 98.62 93 ILE A N 1
ATOM 777 C CA . ILE A 1 93 ? 1.058 -15.43 -5.23 1 98.62 93 ILE A CA 1
ATOM 778 C C . ILE A 1 93 ? 2.49 -15.453 -5.762 1 98.62 93 ILE A C 1
ATOM 780 O O . ILE A 1 93 ? 3.385 -14.844 -5.168 1 98.62 93 ILE A O 1
ATOM 784 N N . ASN A 1 94 ? 2.676 -16.109 -6.852 1 98.5 94 ASN A N 1
ATOM 785 C CA . ASN A 1 94 ? 3.998 -16.234 -7.457 1 98.5 94 ASN A CA 1
ATOM 786 C C . ASN A 1 94 ? 4.043 -15.594 -8.844 1 98.5 94 ASN A C 1
ATOM 788 O O . ASN A 1 94 ? 3.182 -15.852 -9.68 1 98.5 94 ASN A O 1
ATOM 792 N N . PHE A 1 95 ? 4.98 -14.797 -9.016 1 98.44 95 PHE A N 1
ATOM 793 C CA . PHE A 1 95 ? 5.281 -14.25 -10.336 1 98.44 95 PHE A CA 1
ATOM 794 C C . PHE A 1 95 ? 6.539 -14.883 -10.914 1 98.44 95 PHE A C 1
ATOM 796 O O . PHE A 1 95 ? 7.527 -15.086 -10.203 1 98.44 95 PHE A O 1
ATOM 803 N N . SER A 1 96 ? 6.473 -15.25 -12.141 1 97.44 96 SER A N 1
ATOM 804 C CA . SER A 1 96 ? 7.648 -15.797 -12.805 1 97.44 96 SER A CA 1
ATOM 805 C C . SER A 1 96 ? 8.727 -14.734 -13 1 97.44 96 SER A C 1
ATOM 807 O O . SER A 1 96 ? 8.547 -13.586 -12.586 1 97.44 96 SER A O 1
ATOM 809 N N . GLY A 1 97 ? 9.852 -15.141 -13.492 1 95.81 97 GLY A N 1
ATOM 810 C CA . GLY A 1 97 ? 10.969 -14.234 -13.695 1 95.81 97 GLY A CA 1
ATOM 811 C C . GLY A 1 97 ? 12.242 -14.688 -13.008 1 95.81 97 GLY A C 1
ATOM 812 O O . GLY A 1 97 ? 12.266 -15.75 -12.375 1 95.81 97 GLY A O 1
ATOM 813 N N . ILE A 1 98 ? 13.227 -13.883 -13.297 1 93.5 98 ILE A N 1
ATOM 814 C CA . ILE A 1 98 ? 14.516 -14.156 -12.664 1 93.5 98 ILE A CA 1
ATOM 815 C C . ILE A 1 98 ? 14.945 -12.953 -11.828 1 93.5 98 ILE A C 1
ATOM 817 O O . ILE A 1 98 ? 15.438 -11.961 -12.375 1 93.5 98 ILE A O 1
ATOM 821 N N . PRO A 1 99 ? 14.82 -13.031 -10.578 1 97.38 99 PRO A N 1
ATOM 822 C CA . PRO A 1 99 ? 14.266 -14.141 -9.805 1 97.38 99 PRO A CA 1
ATOM 823 C C . PRO A 1 99 ? 12.742 -14.164 -9.805 1 97.38 99 PRO A C 1
ATOM 825 O O . PRO A 1 99 ? 12.102 -13.148 -10.117 1 97.38 99 PRO A O 1
ATOM 828 N N . LYS A 1 100 ? 12.203 -15.312 -9.508 1 98.25 100 LYS A N 1
ATOM 829 C CA . LYS A 1 100 ? 10.789 -15.43 -9.156 1 98.25 100 LYS A CA 1
ATOM 830 C C . LYS A 1 100 ? 10.469 -14.625 -7.902 1 98.25 100 LYS A C 1
ATOM 832 O O . LYS A 1 100 ? 11.242 -14.625 -6.941 1 98.25 100 LYS A O 1
ATOM 837 N N . ILE A 1 101 ? 9.391 -13.891 -7.926 1 98.56 101 ILE A N 1
ATOM 838 C CA . ILE A 1 101 ? 8.945 -13.117 -6.773 1 98.56 101 ILE A CA 1
ATOM 839 C C . ILE A 1 101 ? 7.652 -13.703 -6.223 1 98.56 101 ILE A C 1
ATOM 841 O O . ILE A 1 101 ? 6.688 -13.906 -6.965 1 98.56 101 ILE A O 1
ATOM 845 N N . GLY A 1 102 ? 7.664 -14.031 -4.973 1 98.69 102 GLY A N 1
ATOM 846 C CA . GLY A 1 102 ? 6.484 -14.609 -4.348 1 98.69 102 GLY A CA 1
ATOM 847 C C . GLY A 1 102 ? 6.02 -13.836 -3.125 1 98.69 102 GLY A C 1
ATOM 848 O O . GLY A 1 102 ? 6.828 -13.227 -2.426 1 98.69 102 GLY A O 1
ATOM 849 N N . PHE A 1 103 ? 4.727 -13.836 -2.861 1 98.69 103 PHE A N 1
ATOM 850 C CA . PHE A 1 103 ? 4.105 -13.203 -1.705 1 98.69 103 PHE A CA 1
ATOM 851 C C . PHE A 1 103 ? 3.285 -14.211 -0.91 1 98.69 103 PHE A C 1
ATOM 853 O O . PHE A 1 103 ? 2.408 -14.875 -1.461 1 98.69 103 PHE A O 1
ATOM 860 N N . THR A 1 104 ? 3.598 -14.305 0.322 1 97.88 104 THR A N 1
ATOM 861 C CA . THR A 1 104 ? 2.824 -15.188 1.191 1 97.88 104 THR A CA 1
ATOM 862 C C . THR A 1 104 ? 1.919 -14.375 2.113 1 97.88 104 THR A C 1
ATOM 864 O O . THR A 1 104 ? 2.4 -13.57 2.916 1 97.88 104 THR A O 1
ATOM 867 N N . ILE A 1 105 ? 0.636 -14.586 1.975 1 96.62 105 ILE A N 1
ATOM 868 C CA . ILE A 1 105 ? -0.372 -13.93 2.797 1 96.62 105 ILE A CA 1
ATOM 869 C C . ILE A 1 105 ? -1.012 -14.938 3.744 1 96.62 105 ILE A C 1
ATOM 871 O O . ILE A 1 105 ? -1.836 -15.758 3.324 1 96.62 105 ILE A O 1
ATOM 875 N N . ASP A 1 106 ? -0.675 -14.867 4.98 1 95.12 106 ASP A N 1
ATOM 876 C CA . ASP A 1 106 ? -1.165 -15.852 5.938 1 95.12 106 ASP A CA 1
ATOM 877 C C . ASP A 1 106 ? -1.563 -15.195 7.254 1 95.12 106 ASP A C 1
ATOM 879 O O . ASP A 1 106 ? -1.562 -15.844 8.305 1 95.12 106 ASP A O 1
ATOM 883 N N . THR A 1 107 ? -1.852 -13.898 7.156 1 93.44 107 THR A N 1
ATOM 884 C CA . THR A 1 107 ? -2.211 -13.156 8.359 1 93.44 107 THR A CA 1
ATOM 885 C C . THR A 1 107 ? -3.553 -13.625 8.906 1 93.44 107 THR A C 1
ATOM 887 O O . THR A 1 107 ? -4.473 -13.922 8.141 1 93.44 107 THR A O 1
ATOM 890 N N . GLN A 1 108 ? -3.689 -13.68 10.211 1 92.25 108 GLN A N 1
ATOM 891 C CA . GLN A 1 108 ? -4.906 -14.156 10.859 1 92.25 108 GLN A CA 1
ATOM 892 C C . GLN A 1 108 ? -5.98 -13.07 10.875 1 92.25 108 GLN A C 1
ATOM 894 O O . GLN A 1 108 ? -7.156 -13.352 10.625 1 92.25 108 GLN A O 1
ATOM 899 N N . ASP A 1 109 ? -5.559 -11.914 11.156 1 92.56 109 ASP A N 1
ATOM 900 C CA . ASP A 1 109 ? -6.492 -10.797 11.266 1 92.56 109 ASP A CA 1
ATOM 901 C C . ASP A 1 109 ? -6.93 -10.32 9.883 1 92.56 109 ASP A C 1
ATOM 903 O O . ASP A 1 109 ? -6.102 -10.133 8.992 1 92.56 109 ASP A O 1
ATOM 907 N N . LYS A 1 110 ? -8.219 -10.109 9.766 1 93 110 LYS A N 1
ATOM 908 C CA . LYS A 1 110 ? -8.789 -9.719 8.477 1 93 110 LYS A CA 1
ATOM 909 C C . LYS A 1 110 ? -8.227 -8.375 8.008 1 93 110 LYS A C 1
ATOM 911 O O . LYS A 1 110 ? -7.938 -8.203 6.828 1 93 110 LYS A O 1
ATOM 916 N N . GLN A 1 111 ? -8.141 -7.48 8.906 1 91.81 111 GLN A N 1
ATOM 917 C CA . GLN A 1 111 ? -7.656 -6.152 8.547 1 91.81 111 GLN A CA 1
ATOM 918 C C . GLN A 1 111 ? -6.234 -6.219 7.988 1 91.81 111 GLN A C 1
ATOM 920 O O . GLN A 1 111 ? -5.93 -5.582 6.98 1 91.81 111 GLN A O 1
ATOM 925 N N . TRP A 1 112 ? -5.461 -6.961 8.641 1 93.75 112 TRP A N 1
ATOM 926 C CA . TRP A 1 112 ? -4.07 -7.082 8.203 1 93.75 112 TRP A CA 1
ATOM 927 C C . TRP A 1 112 ? -3.973 -7.898 6.922 1 93.75 112 TRP A C 1
ATOM 929 O O . TRP A 1 112 ? -3.115 -7.633 6.074 1 93.75 112 TRP A O 1
ATOM 939 N N . PHE A 1 113 ? -4.871 -8.844 6.797 1 96.12 113 PHE A N 1
ATOM 940 C CA . PHE A 1 113 ? -4.957 -9.594 5.551 1 96.12 113 PHE A CA 1
ATOM 941 C C . PHE A 1 113 ? -5.289 -8.672 4.383 1 96.12 113 PHE A C 1
ATOM 943 O O . PHE A 1 113 ? -4.629 -8.711 3.344 1 96.12 113 PHE A O 1
ATOM 950 N N . ASP A 1 114 ? -6.238 -7.832 4.609 1 94.62 114 ASP A N 1
ATOM 951 C CA . ASP A 1 114 ? -6.617 -6.867 3.586 1 94.62 114 ASP A CA 1
ATOM 952 C C . ASP A 1 114 ? -5.457 -5.926 3.26 1 94.62 114 ASP A C 1
ATOM 954 O O . ASP A 1 114 ? -5.203 -5.629 2.09 1 94.62 114 ASP A O 1
ATOM 958 N N . ASN A 1 115 ? -4.766 -5.508 4.27 1 94.38 115 ASN A N 1
ATOM 959 C CA . ASN A 1 115 ? -3.613 -4.633 4.074 1 94.38 115 ASN A CA 1
ATOM 960 C C . ASN A 1 115 ? -2.527 -5.316 3.248 1 94.38 115 ASN A C 1
ATOM 962 O O . ASN A 1 115 ? -1.937 -4.699 2.361 1 94.38 115 ASN A O 1
ATOM 966 N N . ALA A 1 116 ? -2.299 -6.527 3.584 1 96.5 116 ALA A N 1
ATOM 967 C CA . ALA A 1 116 ? -1.296 -7.293 2.848 1 96.5 116 ALA A CA 1
ATOM 968 C C . ALA A 1 116 ? -1.631 -7.352 1.36 1 96.5 116 ALA A C 1
ATOM 970 O O . ALA A 1 116 ? -0.771 -7.098 0.514 1 96.5 116 ALA A O 1
ATOM 971 N N . ILE A 1 117 ? -2.857 -7.594 1.086 1 96.75 117 ILE A N 1
ATOM 972 C CA . ILE A 1 117 ? -3.307 -7.727 -0.295 1 96.75 117 ILE A CA 1
ATOM 973 C C . ILE A 1 117 ? -3.186 -6.383 -1.009 1 96.75 117 ILE A C 1
ATOM 975 O O . ILE A 1 117 ? -2.643 -6.305 -2.113 1 96.75 117 ILE A O 1
ATOM 979 N N . GLU A 1 118 ? -3.602 -5.359 -0.362 1 93.69 118 GLU A N 1
ATOM 980 C CA . GLU A 1 118 ? -3.635 -4.031 -0.972 1 93.69 118 GLU A CA 1
ATOM 981 C C . GLU A 1 118 ? -2.227 -3.518 -1.25 1 93.69 118 GLU A C 1
ATOM 983 O O . GLU A 1 118 ? -2.008 -2.777 -2.213 1 93.69 118 GLU A O 1
ATOM 988 N N . LYS A 1 119 ? -1.3 -3.949 -0.538 1 94.31 119 LYS A N 1
ATOM 989 C CA . LYS A 1 119 ? 0.022 -3.33 -0.565 1 94.31 119 LYS A CA 1
ATOM 990 C C . LYS A 1 119 ? 1 -4.156 -1.397 1 94.31 119 LYS A C 1
ATOM 992 O O . LYS A 1 119 ? 2.174 -3.801 -1.519 1 94.31 119 LYS A O 1
ATOM 997 N N . ILE A 1 120 ? 0.58 -5.199 -2.021 1 95.62 120 ILE A N 1
ATOM 998 C CA . ILE A 1 120 ? 1.452 -6.074 -2.795 1 95.62 120 ILE A CA 1
ATOM 999 C C . ILE A 1 120 ? 2.186 -5.262 -3.861 1 95.62 120 ILE A C 1
ATOM 1001 O O . ILE A 1 120 ? 3.404 -5.375 -4.008 1 95.62 120 ILE A O 1
ATOM 1005 N N . ASP A 1 121 ? 1.52 -4.449 -4.555 1 90.88 121 ASP A N 1
ATOM 1006 C CA . ASP A 1 121 ? 2.088 -3.752 -5.707 1 90.88 121 ASP A CA 1
ATOM 1007 C C . ASP A 1 121 ? 3.09 -2.689 -5.262 1 90.88 121 ASP A C 1
ATOM 1009 O O . ASP A 1 121 ? 3.895 -2.213 -6.066 1 90.88 121 ASP A O 1
ATOM 1013 N N . SER A 1 122 ? 3.012 -2.33 -3.943 1 91.5 122 SER A N 1
ATOM 1014 C CA . SER A 1 122 ? 3.973 -1.352 -3.445 1 91.5 122 SER A CA 1
ATOM 1015 C C . SER A 1 122 ? 5.383 -1.931 -3.408 1 91.5 122 SER A C 1
ATOM 1017 O O . SER A 1 122 ? 6.363 -1.186 -3.365 1 91.5 122 SER A O 1
ATOM 1019 N N . VAL A 1 123 ? 5.484 -3.215 -3.4 1 95 123 VAL A N 1
ATOM 1020 C CA . VAL A 1 123 ? 6.777 -3.885 -3.336 1 95 123 VAL A CA 1
ATOM 1021 C C . VAL A 1 123 ? 7.559 -3.627 -4.625 1 95 123 VAL A C 1
ATOM 1023 O O . VAL A 1 123 ? 8.789 -3.697 -4.637 1 95 123 VAL A O 1
ATOM 1026 N N . LEU A 1 124 ? 6.867 -3.273 -5.664 1 94.06 124 LEU A N 1
ATOM 1027 C CA . LEU A 1 124 ? 7.496 -3.004 -6.953 1 94.06 124 LEU A CA 1
ATOM 1028 C C . LEU A 1 124 ? 8.57 -1.929 -6.82 1 94.06 124 LEU A C 1
ATOM 1030 O O . LEU A 1 124 ? 9.641 -2.035 -7.422 1 94.06 124 LEU A O 1
ATOM 1034 N N . GLU A 1 125 ? 8.297 -0.953 -6.039 1 91.19 125 GLU A N 1
ATOM 1035 C CA . GLU A 1 125 ? 9.211 0.175 -5.883 1 91.19 125 GLU A CA 1
ATOM 1036 C C . GLU A 1 125 ? 10.438 -0.216 -5.059 1 91.19 125 GLU A C 1
ATOM 1038 O O . GLU A 1 125 ? 11.461 0.465 -5.102 1 91.19 125 GLU A O 1
ATOM 1043 N N . LEU A 1 126 ? 10.281 -1.285 -4.367 1 93.94 126 LEU A N 1
ATOM 1044 C CA . LEU A 1 126 ? 11.352 -1.708 -3.471 1 93.94 126 LEU A CA 1
ATOM 1045 C C . LEU A 1 126 ? 12.297 -2.678 -4.172 1 93.94 126 LEU A C 1
ATOM 1047 O O . LEU A 1 126 ? 13.43 -2.881 -3.727 1 93.94 126 LEU A O 1
ATOM 1051 N N . LEU A 1 127 ? 11.875 -3.24 -5.254 1 95.06 127 LEU A N 1
ATOM 1052 C CA . LEU A 1 127 ? 12.57 -4.348 -5.895 1 95.06 127 LEU A CA 1
ATOM 1053 C C . LEU A 1 127 ? 13.977 -3.928 -6.32 1 95.06 127 LEU A C 1
ATOM 1055 O O . LEU A 1 127 ? 14.945 -4.645 -6.074 1 95.06 127 LEU A O 1
ATOM 1059 N N . PRO A 1 128 ? 14.086 -2.707 -6.941 1 92.19 128 PRO A N 1
ATOM 1060 C CA . PRO A 1 128 ? 15.43 -2.324 -7.371 1 92.19 128 PRO A CA 1
ATOM 1061 C C . PRO A 1 128 ? 16.422 -2.262 -6.211 1 92.19 128 PRO A C 1
ATOM 1063 O O . PRO A 1 128 ? 17.625 -2.5 -6.406 1 92.19 128 PRO A O 1
ATOM 1066 N N . TYR A 1 129 ? 15.93 -2.021 -5.047 1 92.31 129 TYR A N 1
ATOM 1067 C CA . TYR A 1 129 ? 16.797 -1.923 -3.875 1 92.31 129 TYR A CA 1
ATOM 1068 C C . TYR A 1 129 ? 17.016 -3.291 -3.242 1 92.31 129 TYR A C 1
ATOM 1070 O O . TYR A 1 129 ? 18.125 -3.611 -2.803 1 92.31 129 TYR A O 1
ATOM 1078 N N . HIS A 1 130 ? 15.977 -4.07 -3.201 1 94.56 130 HIS A N 1
ATOM 1079 C CA . HIS A 1 130 ? 16.031 -5.383 -2.574 1 94.56 130 HIS A CA 1
ATOM 1080 C C . HIS A 1 130 ? 16.844 -6.363 -3.422 1 94.56 130 HIS A C 1
ATOM 1082 O O . HIS A 1 130 ? 17.469 -7.277 -2.889 1 94.56 130 HIS A O 1
ATOM 1088 N N . LEU A 1 131 ? 16.797 -6.145 -4.738 1 94.62 131 LEU A N 1
ATOM 1089 C CA . LEU A 1 131 ? 17.453 -7.082 -5.648 1 94.62 131 LEU A CA 1
ATOM 1090 C C . LEU A 1 131 ? 18.797 -6.531 -6.125 1 94.62 131 LEU A C 1
ATOM 1092 O O . LEU A 1 131 ? 19.328 -6.977 -7.145 1 94.62 131 LEU A O 1
ATOM 1096 N N . ASP A 1 132 ? 19.219 -5.508 -5.402 1 92.69 132 ASP A N 1
ATOM 1097 C CA . ASP A 1 132 ? 20.562 -5.023 -5.656 1 92.69 132 ASP A CA 1
ATOM 1098 C C . ASP A 1 132 ? 21.594 -6.148 -5.527 1 92.69 132 ASP A C 1
ATOM 1100 O O . ASP A 1 132 ? 21.703 -6.777 -4.473 1 92.69 132 ASP A O 1
ATOM 1104 N N . PRO A 1 133 ? 22.344 -6.332 -6.551 1 91.88 133 PRO A N 1
ATOM 1105 C CA . PRO A 1 133 ? 23.297 -7.445 -6.543 1 91.88 133 PRO A CA 1
ATOM 1106 C C . PRO A 1 133 ? 24.297 -7.355 -5.398 1 91.88 133 PRO A C 1
ATOM 1108 O O . PRO A 1 133 ? 24.859 -8.367 -4.984 1 91.88 133 PRO A O 1
ATOM 1111 N N . GLU A 1 134 ? 24.516 -6.16 -4.906 1 91.44 134 GLU A N 1
ATOM 1112 C CA . GLU A 1 134 ? 25.453 -5.965 -3.801 1 91.44 134 GLU A CA 1
ATOM 1113 C C . GLU A 1 134 ? 24.812 -6.324 -2.463 1 91.44 134 GLU A C 1
ATOM 1115 O O . GLU A 1 134 ? 25.5 -6.484 -1.458 1 91.44 134 GLU A O 1
ATOM 1120 N N . LYS A 1 135 ? 23.531 -6.516 -2.428 1 89.62 135 LYS A N 1
ATOM 1121 C CA . LYS A 1 135 ? 22.828 -6.664 -1.152 1 89.62 135 LYS A CA 1
ATOM 1122 C C . LYS A 1 135 ? 22.156 -8.031 -1.049 1 89.62 135 LYS A C 1
ATOM 1124 O O . LYS A 1 135 ? 21.703 -8.422 0.026 1 89.62 135 LYS A O 1
ATOM 1129 N N . ILE A 1 136 ? 22.031 -8.75 -2.119 1 93.44 136 ILE A N 1
ATOM 1130 C CA . ILE A 1 136 ? 21.344 -10.039 -2.141 1 93.44 136 ILE A CA 1
ATOM 1131 C C . ILE A 1 136 ? 22.359 -11.141 -2.461 1 93.44 136 ILE A C 1
ATOM 1133 O O . ILE A 1 136 ? 23.359 -10.898 -3.137 1 93.44 136 ILE A O 1
ATOM 1137 N N . PRO A 1 137 ? 22.125 -12.266 -1.916 1 93.62 137 PRO A N 1
ATOM 1138 C CA . PRO A 1 137 ? 23.016 -13.375 -2.246 1 93.62 137 PRO A CA 1
ATOM 1139 C C . PRO A 1 137 ? 23.109 -13.625 -3.75 1 93.62 137 PRO A C 1
ATOM 1141 O O . PRO A 1 137 ? 22.219 -13.227 -4.508 1 93.62 137 PRO A O 1
ATOM 1144 N N . ALA A 1 138 ? 24.156 -14.281 -4.117 1 91.69 138 ALA A N 1
ATOM 1145 C CA . ALA A 1 138 ? 24.406 -14.508 -5.535 1 91.69 138 ALA A CA 1
ATOM 1146 C C . ALA A 1 138 ? 23.484 -15.586 -6.098 1 91.69 138 ALA A C 1
ATOM 1148 O O . ALA A 1 138 ? 23.109 -16.516 -5.387 1 91.69 138 ALA A O 1
ATOM 1149 N N . GLU A 1 139 ? 23.156 -15.422 -7.332 1 94.06 139 GLU A N 1
ATOM 1150 C CA . GLU A 1 139 ? 22.484 -16.422 -8.164 1 94.06 139 GLU A CA 1
ATOM 1151 C C . GLU A 1 139 ? 21.125 -16.781 -7.582 1 94.06 139 GLU A C 1
ATOM 1153 O O . GLU A 1 139 ? 20.766 -17.969 -7.516 1 94.06 139 GLU A O 1
ATOM 1158 N N . ILE A 1 140 ? 20.453 -15.836 -7.023 1 96 140 ILE A N 1
ATOM 1159 C CA . ILE A 1 140 ? 19.125 -16.078 -6.461 1 96 140 ILE A CA 1
ATOM 1160 C C . ILE A 1 140 ? 18.125 -16.344 -7.586 1 96 140 ILE A C 1
ATOM 1162 O O . ILE A 1 140 ? 18.141 -15.656 -8.602 1 96 140 ILE A O 1
ATOM 1166 N N . THR A 1 141 ? 17.312 -17.375 -7.375 1 97.38 141 THR A N 1
ATOM 1167 C CA . THR A 1 141 ? 16.328 -17.75 -8.391 1 97.38 141 THR A CA 1
ATOM 1168 C C . THR A 1 141 ? 14.914 -17.422 -7.914 1 97.38 141 THR A C 1
ATOM 1170 O O . THR A 1 141 ? 13.984 -17.344 -8.727 1 97.38 141 THR A O 1
ATOM 1173 N N . GLU A 1 142 ? 14.734 -17.312 -6.582 1 98.06 142 GLU A N 1
ATOM 1174 C CA . GLU A 1 142 ? 13.43 -17 -6.012 1 98.06 142 GLU A CA 1
ATOM 1175 C C . GLU A 1 142 ? 13.57 -16.094 -4.793 1 98.06 142 GLU A C 1
ATOM 1177 O O . GLU A 1 142 ? 14.5 -16.25 -3.996 1 98.06 142 GLU A O 1
ATOM 1182 N N . VAL A 1 143 ? 12.758 -15.117 -4.656 1 98.12 143 VAL A N 1
ATOM 1183 C CA . VAL A 1 143 ? 12.656 -14.258 -3.482 1 98.12 143 VAL A CA 1
ATOM 1184 C C . VAL A 1 143 ? 11.211 -14.234 -2.994 1 98.12 143 VAL A C 1
ATOM 1186 O O . VAL A 1 143 ? 10.289 -13.984 -3.775 1 98.12 143 VAL A O 1
ATOM 1189 N N . TYR A 1 144 ? 11.023 -14.508 -1.745 1 98.31 144 TYR A N 1
ATOM 1190 C CA . TYR A 1 144 ? 9.68 -14.5 -1.172 1 98.31 144 TYR A CA 1
ATOM 1191 C C . TYR A 1 144 ? 9.539 -13.391 -0.135 1 98.31 144 TYR A C 1
ATOM 1193 O O . TYR A 1 144 ? 10.461 -13.148 0.655 1 98.31 144 TYR A O 1
ATOM 1201 N N . TYR A 1 145 ? 8.445 -12.734 -0.244 1 97.94 145 TYR A N 1
ATOM 1202 C CA . TYR A 1 145 ? 8.062 -11.727 0.739 1 97.94 145 TYR A CA 1
ATOM 1203 C C . TYR A 1 145 ? 6.992 -12.258 1.683 1 97.94 145 TYR A C 1
ATOM 1205 O O . TYR A 1 145 ? 6.18 -13.102 1.293 1 97.94 145 TYR A O 1
ATOM 1213 N N . LYS A 1 146 ? 7.062 -11.828 2.85 1 96.62 146 LYS A N 1
ATOM 1214 C CA . LYS A 1 146 ? 6.035 -12.117 3.842 1 96.62 146 LYS A CA 1
ATOM 1215 C C . LYS A 1 146 ? 5.535 -10.844 4.512 1 96.62 146 LYS A C 1
ATOM 1217 O O . LYS A 1 146 ? 6.32 -9.938 4.801 1 96.62 146 LYS A O 1
ATOM 1222 N N . PHE A 1 147 ? 4.215 -10.789 4.68 1 95.25 147 PHE A N 1
ATOM 1223 C CA . PHE A 1 147 ? 3.635 -9.594 5.285 1 95.25 147 PHE A CA 1
ATOM 1224 C C . PHE A 1 147 ? 3.834 -9.602 6.797 1 95.25 147 PHE A C 1
ATOM 1226 O O . PHE A 1 147 ? 3.523 -10.594 7.465 1 95.25 147 PHE A O 1
ATOM 1233 N N . ASP A 1 148 ? 4.395 -8.586 7.309 1 92.31 148 ASP A N 1
ATOM 1234 C CA . ASP A 1 148 ? 4.605 -8.414 8.742 1 92.31 148 ASP A CA 1
ATOM 1235 C C . ASP A 1 148 ? 3.48 -7.594 9.367 1 92.31 148 ASP A C 1
ATOM 1237 O O . ASP A 1 148 ? 3.443 -6.371 9.227 1 92.31 148 ASP A O 1
ATOM 1241 N N . SER A 1 149 ? 2.664 -8.203 10.117 1 88.75 149 SER A N 1
ATOM 1242 C CA . SER A 1 149 ? 1.487 -7.547 10.68 1 88.75 149 SER A CA 1
ATOM 1243 C C . SER A 1 149 ? 1.874 -6.578 11.789 1 88.75 149 SER A C 1
ATOM 1245 O O . SER A 1 149 ? 1.108 -5.672 12.125 1 88.75 149 SER A O 1
ATOM 1247 N N . LYS A 1 150 ? 3.035 -6.75 12.367 1 87.12 150 LYS A N 1
ATOM 1248 C CA . LYS A 1 150 ? 3.48 -5.852 13.422 1 87.12 150 LYS A CA 1
ATOM 1249 C C . LYS A 1 150 ? 3.838 -4.477 12.867 1 87.12 150 LYS A C 1
ATOM 1251 O O . LYS A 1 150 ? 3.512 -3.453 13.477 1 87.12 150 LYS A O 1
ATOM 1256 N N . THR A 1 151 ? 4.453 -4.512 11.703 1 86.81 151 THR A N 1
ATOM 1257 C CA . THR A 1 151 ? 4.867 -3.246 11.109 1 86.81 151 THR A CA 1
ATOM 1258 C C . THR A 1 151 ? 3.969 -2.885 9.93 1 86.81 151 THR A C 1
ATOM 1260 O O . THR A 1 151 ? 4.113 -1.812 9.336 1 86.81 151 THR A O 1
ATOM 1263 N N . VAL A 1 152 ? 3.055 -3.775 9.555 1 89.69 152 VAL A N 1
ATOM 1264 C CA . VAL A 1 152 ? 2.037 -3.596 8.531 1 89.69 152 VAL A CA 1
ATOM 1265 C C . VAL A 1 152 ? 2.705 -3.316 7.184 1 89.69 152 VAL A C 1
ATOM 1267 O O . VAL A 1 152 ? 2.373 -2.338 6.508 1 89.69 152 VAL A O 1
ATOM 1270 N N . ARG A 1 153 ? 3.715 -4.113 6.887 1 90.69 153 ARG A N 1
ATOM 1271 C CA . ARG A 1 153 ? 4.445 -3.959 5.633 1 90.69 153 ARG A CA 1
ATOM 1272 C C . ARG A 1 153 ? 4.949 -5.305 5.125 1 90.69 153 ARG A C 1
ATOM 1274 O O . ARG A 1 153 ? 5.094 -6.254 5.898 1 90.69 153 ARG A O 1
ATOM 1281 N N . TRP A 1 154 ? 5.148 -5.32 3.785 1 94.69 154 TRP A N 1
ATOM 1282 C CA . TRP A 1 154 ? 5.797 -6.484 3.188 1 94.69 154 TRP A CA 1
ATOM 1283 C C . TRP A 1 154 ? 7.293 -6.484 3.484 1 94.69 154 TRP A C 1
ATOM 1285 O O . TRP A 1 154 ? 7.945 -5.438 3.418 1 94.69 154 TRP A O 1
ATOM 1295 N N . ARG A 1 155 ? 7.797 -7.676 3.871 1 93.38 155 ARG A N 1
ATOM 1296 C CA . ARG A 1 155 ? 9.219 -7.828 4.18 1 93.38 155 ARG A CA 1
ATOM 1297 C C . ARG A 1 155 ? 9.828 -8.984 3.402 1 93.38 155 ARG A C 1
ATOM 1299 O O . ARG A 1 155 ? 9.156 -9.992 3.152 1 93.38 155 ARG A O 1
ATOM 1306 N N . LEU A 1 156 ? 11.102 -8.719 3.051 1 96.38 156 LEU A N 1
ATOM 1307 C CA . LEU A 1 156 ? 11.859 -9.859 2.562 1 96.38 156 LEU A CA 1
ATOM 1308 C C . LEU A 1 156 ? 11.82 -11.008 3.568 1 96.38 156 LEU A C 1
ATOM 1310 O O . LEU A 1 156 ? 11.898 -10.781 4.777 1 96.38 156 LEU A O 1
ATOM 1314 N N . ASN A 1 157 ? 11.656 -12.18 3.039 1 96.81 157 ASN A N 1
ATOM 1315 C CA . ASN A 1 157 ? 11.57 -13.328 3.936 1 96.81 157 ASN A CA 1
ATOM 1316 C C . ASN A 1 157 ? 12.609 -14.391 3.596 1 96.81 157 ASN A C 1
ATOM 1318 O O . ASN A 1 157 ? 13.547 -14.617 4.367 1 96.81 157 ASN A O 1
ATOM 1322 N N . THR A 1 158 ? 12.508 -14.961 2.412 1 97.44 158 THR A N 1
ATOM 1323 C CA . THR A 1 158 ? 13.461 -15.992 2.016 1 97.44 158 THR A CA 1
ATOM 1324 C C . THR A 1 158 ? 13.914 -15.789 0.574 1 97.44 158 THR A C 1
ATOM 1326 O O . THR A 1 158 ? 13.25 -15.086 -0.198 1 97.44 158 THR A O 1
ATOM 1329 N N . ALA A 1 159 ? 15 -16.297 0.298 1 97.31 159 ALA A N 1
ATOM 1330 C CA . ALA A 1 159 ? 15.547 -16.375 -1.055 1 97.31 159 ALA A CA 1
ATOM 1331 C C . ALA A 1 159 ? 16.188 -17.734 -1.313 1 97.31 159 ALA A C 1
ATOM 1333 O O . ALA A 1 159 ? 16.641 -18.391 -0.38 1 97.31 159 ALA A O 1
ATOM 1334 N N . THR A 1 160 ? 16.125 -18.094 -2.543 1 97.12 160 THR A N 1
ATOM 1335 C CA . THR A 1 160 ? 16.672 -19.406 -2.893 1 97.12 160 THR A CA 1
ATOM 1336 C C . THR A 1 160 ? 17.609 -19.297 -4.098 1 97.12 160 THR A C 1
ATOM 1338 O O . THR A 1 160 ? 17.312 -18.578 -5.055 1 97.12 160 THR A O 1
ATOM 1341 N N . SER A 1 161 ? 18.75 -19.969 -3.996 1 94.56 161 SER A N 1
ATOM 1342 C CA . SER A 1 161 ? 19.641 -20.25 -5.121 1 94.56 161 SER A CA 1
ATOM 1343 C C . SER A 1 161 ? 19.641 -21.734 -5.461 1 94.56 161 SER A C 1
ATOM 1345 O O . SER A 1 161 ? 19.031 -22.547 -4.75 1 94.56 161 SER A O 1
ATOM 1347 N N . PRO A 1 162 ? 20.203 -22.047 -6.578 1 92.69 162 PRO A N 1
ATOM 1348 C CA . PRO A 1 162 ? 20.203 -23.469 -6.918 1 92.69 162 PRO A CA 1
ATOM 1349 C C . PRO A 1 162 ? 20.781 -24.344 -5.805 1 92.69 162 PRO A C 1
ATOM 1351 O O . PRO A 1 162 ? 20.312 -25.469 -5.594 1 92.69 162 PRO A O 1
ATOM 1354 N N . GLN A 1 163 ? 21.656 -23.812 -4.961 1 91.38 163 GLN A N 1
ATOM 1355 C CA . GLN A 1 163 ? 22.359 -24.672 -4.012 1 91.38 163 GLN A CA 1
ATOM 1356 C C . GLN A 1 163 ? 22.047 -24.266 -2.572 1 91.38 163 GLN A C 1
ATOM 1358 O O . GLN A 1 163 ? 22.375 -24.984 -1.632 1 91.38 163 GLN A O 1
ATOM 1363 N N . LYS A 1 164 ? 21.438 -23.125 -2.494 1 95.06 164 LYS A N 1
ATOM 1364 C CA . LYS A 1 164 ? 21.344 -22.609 -1.131 1 95.06 164 LYS A CA 1
ATOM 1365 C C . LYS A 1 164 ? 20 -21.938 -0.903 1 95.06 164 LYS A C 1
ATOM 1367 O O . LYS A 1 164 ? 19.328 -21.516 -1.857 1 95.06 164 LYS A O 1
ATOM 1372 N N . GLN A 1 165 ? 19.609 -21.938 0.365 1 96.81 165 GLN A N 1
ATOM 1373 C CA . GLN A 1 165 ? 18.453 -21.188 0.82 1 96.81 165 GLN A CA 1
ATOM 1374 C C . GLN A 1 165 ? 18.844 -20.141 1.867 1 96.81 165 GLN A C 1
ATOM 1376 O O . GLN A 1 165 ? 19.734 -20.391 2.689 1 96.81 165 GLN A O 1
ATOM 1381 N N . PHE A 1 166 ? 18.203 -19 1.771 1 97.5 166 PHE A N 1
ATOM 1382 C CA . PHE A 1 166 ? 18.547 -17.891 2.664 1 97.5 166 PHE A CA 1
ATOM 1383 C C . PHE A 1 166 ? 17.297 -17.359 3.367 1 97.5 166 PHE A C 1
ATOM 1385 O O . PHE A 1 166 ? 16.203 -17.438 2.822 1 97.5 166 PHE A O 1
ATOM 1392 N N . SER A 1 167 ? 17.406 -16.938 4.57 1 97.38 167 SER A N 1
ATOM 1393 C CA . SER A 1 167 ? 16.391 -16.188 5.297 1 97.38 167 SER A CA 1
ATOM 1394 C C . SER A 1 167 ? 16.844 -14.766 5.574 1 97.38 167 SER A C 1
ATOM 1396 O O . SER A 1 167 ? 18.031 -14.523 5.824 1 97.38 167 SER A O 1
ATOM 1398 N N . PHE A 1 168 ? 15.898 -13.836 5.449 1 95.75 168 PHE A N 1
ATOM 1399 C CA . PHE A 1 168 ? 16.203 -12.438 5.711 1 95.75 168 PHE A CA 1
ATOM 1400 C C . PHE A 1 168 ? 15.766 -12.039 7.113 1 95.75 168 PHE A C 1
ATOM 1402 O O . PHE A 1 168 ? 14.578 -12.078 7.434 1 95.75 168 PHE A O 1
ATOM 1409 N N . LYS A 1 169 ? 16.734 -11.727 7.949 1 89.5 169 LYS A N 1
ATOM 1410 C CA . LYS A 1 169 ? 16.484 -11.305 9.32 1 89.5 169 LYS A CA 1
ATOM 1411 C C . LYS A 1 169 ? 17.453 -10.195 9.742 1 89.5 169 LYS A C 1
ATOM 1413 O O . LYS A 1 169 ? 18.656 -10.297 9.508 1 89.5 169 LYS A O 1
ATOM 1418 N N . GLY A 1 170 ? 16.891 -9.141 10.383 1 82.56 170 GLY A N 1
ATOM 1419 C CA . GLY A 1 170 ? 17.734 -8.047 10.836 1 82.56 170 GLY A CA 1
ATOM 1420 C C . GLY A 1 170 ? 18.453 -7.332 9.695 1 82.56 170 GLY A C 1
ATOM 1421 O O . GLY A 1 170 ? 19.641 -7.008 9.805 1 82.56 170 GLY A O 1
ATOM 1422 N N . ASP A 1 171 ? 17.938 -7.273 8.57 1 84.88 171 ASP A N 1
ATOM 1423 C CA . ASP A 1 171 ? 18.422 -6.57 7.395 1 84.88 171 ASP A CA 1
ATOM 1424 C C . ASP A 1 171 ? 19.625 -7.301 6.781 1 84.88 171 ASP A C 1
ATOM 1426 O O . ASP A 1 171 ? 20.469 -6.684 6.141 1 84.88 171 ASP A O 1
ATOM 1430 N N . VAL A 1 172 ? 19.734 -8.578 7.121 1 92.12 172 VAL A N 1
ATOM 1431 C CA . VAL A 1 172 ? 20.812 -9.383 6.551 1 92.12 172 VAL A CA 1
ATOM 1432 C C . VAL A 1 172 ? 20.25 -10.727 6.078 1 92.12 172 VAL A C 1
ATOM 1434 O O . VAL A 1 172 ? 19.281 -11.234 6.637 1 92.12 172 VAL A O 1
ATOM 1437 N N . TRP A 1 173 ? 20.875 -11.195 5.027 1 95.75 173 TRP A N 1
ATOM 1438 C CA . TRP A 1 173 ? 20.578 -12.539 4.547 1 95.75 173 TRP A CA 1
ATOM 1439 C C . TRP A 1 173 ? 21.438 -13.578 5.258 1 95.75 173 TRP A C 1
ATOM 1441 O O . TRP A 1 173 ? 22.656 -13.406 5.383 1 95.75 173 TRP A O 1
ATOM 1451 N N . LYS A 1 174 ? 20.812 -14.57 5.781 1 95.44 174 LYS A N 1
ATOM 1452 C CA . LYS A 1 174 ? 21.516 -15.68 6.414 1 95.44 174 LYS A CA 1
ATOM 1453 C C . LYS A 1 174 ? 21.188 -17 5.727 1 95.44 174 LYS A C 1
ATOM 1455 O O . LYS A 1 174 ? 20.016 -17.297 5.453 1 95.44 174 LYS A O 1
ATOM 1460 N N . GLU A 1 175 ? 22.203 -17.75 5.461 1 95.06 175 GLU A N 1
ATOM 1461 C CA . GLU A 1 175 ? 21.984 -19.062 4.859 1 95.06 175 GLU A CA 1
ATOM 1462 C C . GLU A 1 175 ? 21.297 -20.016 5.832 1 95.06 175 GLU A C 1
ATOM 1464 O O . GLU A 1 175 ? 21.609 -20.031 7.023 1 95.06 175 GLU A O 1
ATOM 1469 N N . ILE A 1 176 ? 20.203 -20.594 5.238 1 89.5 176 ILE A N 1
ATOM 1470 C CA . ILE A 1 176 ? 19.469 -21.578 6.016 1 89.5 176 ILE A CA 1
ATOM 1471 C C . ILE A 1 176 ? 20.016 -22.969 5.738 1 89.5 176 ILE A C 1
ATOM 1473 O O . ILE A 1 176 ? 20.25 -23.328 4.582 1 89.5 176 ILE A O 1
ATOM 1477 N N . ASN A 1 177 ? 20.75 -23.531 6.691 1 70.81 177 ASN A N 1
ATOM 1478 C CA . ASN A 1 177 ? 21.297 -24.891 6.594 1 70.81 177 ASN A CA 1
ATOM 1479 C C . ASN A 1 177 ? 20.203 -25.953 6.602 1 70.81 177 ASN A C 1
ATOM 1481 O O . ASN A 1 177 ? 19.156 -25.766 7.227 1 70.81 177 ASN A O 1
ATOM 1485 N N . MET B 1 1 ? 4.938 20.422 32.312 1 35.19 1 MET B N 1
ATOM 1486 C CA . MET B 1 1 ? 3.717 20.531 31.531 1 35.19 1 MET B CA 1
ATOM 1487 C C . MET B 1 1 ? 3.869 19.812 30.203 1 35.19 1 MET B C 1
ATOM 1489 O O . MET B 1 1 ? 4.715 20.188 29.375 1 35.19 1 MET B O 1
ATOM 1493 N N . ALA B 1 2 ? 3.906 18.609 29.938 1 44.19 2 ALA B N 1
ATOM 1494 C CA . ALA B 1 2 ? 4.398 17.719 28.891 1 44.19 2 ALA B CA 1
ATOM 1495 C C . ALA B 1 2 ? 3.953 18.203 27.5 1 44.19 2 ALA B C 1
ATOM 1497 O O . ALA B 1 2 ? 2.77 18.469 27.297 1 44.19 2 ALA B O 1
ATOM 1498 N N . ASP B 1 3 ? 4.637 19.016 26.766 1 52.41 3 ASP B N 1
ATOM 1499 C CA . ASP B 1 3 ? 4.41 19.812 25.562 1 52.41 3 ASP B CA 1
ATOM 1500 C C . ASP B 1 3 ? 3.529 19.062 24.562 1 52.41 3 ASP B C 1
ATOM 1502 O O . ASP B 1 3 ? 3.885 17.984 24.109 1 52.41 3 ASP B O 1
ATOM 1506 N N . SER B 1 4 ? 2.191 19.203 24.703 1 74.81 4 SER B N 1
ATOM 1507 C CA . SER B 1 4 ? 1.106 18.469 24.047 1 74.81 4 SER B CA 1
ATOM 1508 C C . SER B 1 4 ? 1.262 18.484 22.531 1 74.81 4 SER B C 1
ATOM 1510 O O . SER B 1 4 ? 1.586 19.516 21.938 1 74.81 4 SER B O 1
ATOM 1512 N N . LEU B 1 5 ? 1.539 17.438 21.844 1 91.75 5 LEU B N 1
ATOM 1513 C CA . LEU B 1 5 ? 1.562 17.266 20.391 1 91.75 5 LEU B CA 1
ATOM 1514 C C . LEU B 1 5 ? 0.27 17.781 19.766 1 91.75 5 LEU B C 1
ATOM 1516 O O . LEU B 1 5 ? -0.82 17.328 20.109 1 91.75 5 LEU B O 1
ATOM 1520 N N . THR B 1 6 ? 0.388 18.922 19.031 1 96.19 6 THR B N 1
ATOM 1521 C CA . THR B 1 6 ? -0.802 19.531 18.438 1 96.19 6 THR B CA 1
ATOM 1522 C C . THR B 1 6 ? -0.906 19.188 16.953 1 96.19 6 THR B C 1
ATOM 1524 O O . THR B 1 6 ? 0.031 19.438 16.188 1 96.19 6 THR B O 1
ATOM 1527 N N . THR B 1 7 ? -1.979 18.594 16.562 1 97.06 7 THR B N 1
ATOM 1528 C CA . THR B 1 7 ? -2.322 18.391 15.156 1 97.06 7 THR B CA 1
ATOM 1529 C C . THR B 1 7 ? -3.244 19.484 14.648 1 97.06 7 THR B C 1
ATOM 1531 O O . THR B 1 7 ? -4.145 19.938 15.367 1 97.06 7 THR B O 1
ATOM 1534 N N . THR B 1 8 ? -3.027 19.969 13.484 1 97.31 8 THR B N 1
ATOM 1535 C CA . THR B 1 8 ? -3.865 21 12.891 1 97.31 8 THR B CA 1
ATOM 1536 C C . THR B 1 8 ? -4.652 20.453 11.711 1 97.31 8 THR B C 1
ATOM 1538 O O . THR B 1 8 ? -4.086 19.781 10.836 1 97.31 8 THR B O 1
ATOM 1541 N N . LEU B 1 9 ? -5.922 20.703 11.68 1 97.81 9 LEU B N 1
ATOM 1542 C CA . LEU B 1 9 ? -6.824 20.391 10.57 1 97.81 9 LEU B CA 1
ATOM 1543 C C . LEU B 1 9 ? -7.32 21.672 9.898 1 97.81 9 LEU B C 1
ATOM 1545 O O . LEU B 1 9 ? -8.07 22.453 10.508 1 97.81 9 LEU B O 1
ATOM 1549 N N . ARG B 1 10 ? -6.863 21.938 8.727 1 97.94 10 ARG B N 1
ATOM 1550 C CA . ARG B 1 10 ? -7.371 23.047 7.926 1 97.94 10 ARG B CA 1
ATOM 1551 C C . ARG B 1 10 ? -8.227 22.547 6.77 1 97.94 10 ARG B C 1
ATOM 1553 O O . ARG B 1 10 ? -7.828 21.641 6.039 1 97.94 10 ARG B O 1
ATOM 1560 N N . TYR B 1 11 ? -9.438 23.141 6.641 1 97.94 11 TYR B N 1
ATOM 1561 C CA . TYR B 1 11 ? -10.305 22.484 5.66 1 97.94 11 TYR B CA 1
ATOM 1562 C C . TYR B 1 11 ? -11.367 23.453 5.152 1 97.94 11 TYR B C 1
ATOM 1564 O O . TYR B 1 11 ? -11.641 24.484 5.781 1 97.94 11 TYR B O 1
ATOM 1572 N N . TYR B 1 12 ? -11.836 23.234 4.051 1 97.38 12 TYR B N 1
ATOM 1573 C CA . TYR B 1 12 ? -13.086 23.781 3.541 1 97.38 12 TYR B CA 1
ATOM 1574 C C . TYR B 1 12 ? -13.898 22.703 2.818 1 97.38 12 TYR B C 1
ATOM 1576 O O . TYR B 1 12 ? -13.344 21.719 2.342 1 97.38 12 TYR B O 1
ATOM 1584 N N . GLY B 1 13 ? -15.219 22.875 2.822 1 95.56 13 GLY B N 1
ATOM 1585 C CA . GLY B 1 13 ? -16.094 21.953 2.121 1 95.56 13 GLY B CA 1
ATOM 1586 C C . GLY B 1 13 ? -16.234 20.609 2.82 1 95.56 13 GLY B C 1
ATOM 1587 O O . GLY B 1 13 ? -16.531 19.594 2.184 1 95.56 13 GLY B O 1
ATOM 1588 N N . ILE B 1 14 ? -15.836 20.516 4.035 1 95.81 14 ILE B N 1
ATOM 1589 C CA . ILE B 1 14 ? -15.977 19.297 4.828 1 95.81 14 ILE B CA 1
ATOM 1590 C C . ILE B 1 14 ? -17.016 19.5 5.922 1 95.81 14 ILE B C 1
ATOM 1592 O O . ILE B 1 14 ? -17.047 20.562 6.559 1 95.81 14 ILE B O 1
ATOM 1596 N N . SER B 1 15 ? -17.891 18.562 6.117 1 94.19 15 SER B N 1
ATOM 159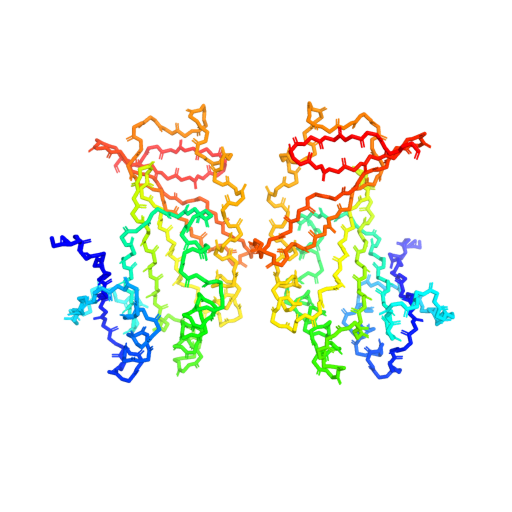7 C CA . SER B 1 15 ? -18.953 18.703 7.102 1 94.19 15 SER B CA 1
ATOM 1598 C C . SER B 1 15 ? -18.406 18.641 8.523 1 94.19 15 SER B C 1
ATOM 1600 O O . SER B 1 15 ? -17.406 17.969 8.789 1 94.19 15 SER B O 1
ATOM 1602 N N . PRO B 1 16 ? -19.125 19.281 9.367 1 94.19 16 PRO B N 1
ATOM 1603 C CA . PRO B 1 16 ? -18.719 19.219 10.773 1 94.19 16 PRO B CA 1
ATOM 1604 C C . PRO B 1 16 ? -18.672 17.797 11.312 1 94.19 16 PRO B C 1
ATOM 1606 O O . PRO B 1 16 ? -17.797 17.469 12.117 1 94.19 16 PRO B O 1
ATOM 1609 N N . TRP B 1 17 ? -19.531 16.969 10.852 1 94.31 17 TRP B N 1
ATOM 1610 C CA . TRP B 1 17 ? -19.578 15.586 11.32 1 94.31 17 TRP B CA 1
ATOM 1611 C C . TRP B 1 17 ? -18.312 14.828 10.891 1 94.31 17 TRP B C 1
ATOM 1613 O O . TRP B 1 17 ? -17.766 14.047 11.672 1 94.31 17 TRP B O 1
ATOM 1623 N N . GLU B 1 18 ? -17.891 15.047 9.68 1 96.38 18 GLU B N 1
ATOM 1624 C CA . GLU B 1 18 ? -16.672 14.391 9.188 1 96.38 18 GLU B CA 1
ATOM 1625 C C . GLU B 1 18 ? -15.453 14.812 10 1 96.38 18 GLU B C 1
ATOM 1627 O O . GLU B 1 18 ? -14.609 13.977 10.336 1 96.38 18 GLU B O 1
ATOM 1632 N N . ILE B 1 19 ? -15.414 16.094 10.32 1 96.44 19 ILE B N 1
ATOM 1633 C CA . ILE B 1 19 ? -14.305 16.609 11.102 1 96.44 19 ILE B CA 1
ATOM 1634 C C . ILE B 1 19 ? -14.367 16.062 12.523 1 96.44 19 ILE B C 1
ATOM 1636 O O . ILE B 1 19 ? -13.344 15.734 13.117 1 96.44 19 ILE B O 1
ATOM 1640 N N . GLU B 1 20 ? -15.562 15.906 13.086 1 95.62 20 GLU B N 1
ATOM 1641 C CA . GLU B 1 20 ? -15.742 15.352 14.422 1 95.62 20 GLU B CA 1
ATOM 1642 C C . GLU B 1 20 ? -15.273 13.906 14.5 1 95.62 20 GLU B C 1
ATOM 1644 O O . GLU B 1 20 ? -14.688 13.492 15.492 1 95.62 20 GLU B O 1
ATOM 1649 N N . VAL B 1 21 ? -15.625 13.18 13.516 1 96.06 21 VAL B N 1
ATOM 1650 C CA . VAL B 1 21 ? -15.195 11.781 13.469 1 96.06 21 VAL B CA 1
ATOM 1651 C C . VAL B 1 21 ? -13.672 11.711 13.445 1 96.06 21 VAL B C 1
ATOM 1653 O O . VAL B 1 21 ? -13.07 10.938 14.195 1 96.06 21 VAL B O 1
ATOM 1656 N N . LEU B 1 22 ? -13.031 12.516 12.578 1 96.62 22 LEU B N 1
ATOM 1657 C CA . LEU B 1 22 ? -11.578 12.562 12.508 1 96.62 22 LEU B CA 1
ATOM 1658 C C . LEU B 1 22 ? -10.984 12.984 13.852 1 96.62 22 LEU B C 1
ATOM 1660 O O . LEU B 1 22 ? -10.016 12.391 14.32 1 96.62 22 LEU B O 1
ATOM 1664 N N . TYR B 1 23 ? -11.586 13.961 14.445 1 95.44 23 TYR B N 1
ATOM 1665 C CA . TYR B 1 23 ? -11.211 14.422 15.781 1 95.44 23 TYR B CA 1
ATOM 1666 C C . TYR B 1 23 ? -11.219 13.273 16.781 1 95.44 23 TYR B C 1
ATOM 1668 O O . TYR B 1 23 ? -10.289 13.133 17.578 1 95.44 23 TYR B O 1
ATOM 1676 N N . GLY B 1 24 ? -12.273 12.5 16.734 1 95.44 24 GLY B N 1
ATOM 1677 C CA . GLY B 1 24 ? -12.422 11.391 17.656 1 95.44 24 GLY B CA 1
ATOM 1678 C C . GLY B 1 24 ? -11.281 10.391 17.578 1 95.44 24 GLY B C 1
ATOM 1679 O O . GLY B 1 24 ? -10.906 9.797 18.594 1 95.44 24 GLY B O 1
ATOM 1680 N N . PHE B 1 25 ? -10.695 10.211 16.438 1 95.5 25 PHE B N 1
ATOM 1681 C CA . PHE B 1 25 ? -9.617 9.242 16.266 1 95.5 25 PHE B CA 1
ATOM 1682 C C . PHE B 1 25 ? -8.266 9.867 16.594 1 95.5 25 PHE B C 1
ATOM 1684 O O . PHE B 1 25 ? -7.309 9.156 16.906 1 95.5 25 PHE B O 1
ATOM 1691 N N . LEU B 1 26 ? -8.141 11.219 16.562 1 96 26 LEU B N 1
ATOM 1692 C CA . LEU B 1 26 ? -6.859 11.891 16.734 1 96 26 LEU B CA 1
ATOM 1693 C C . LEU B 1 26 ? -6.699 12.414 18.156 1 96 26 LEU B C 1
ATOM 1695 O O . LEU B 1 26 ? -5.578 12.516 18.656 1 96 26 LEU B O 1
ATOM 1699 N N . ASN B 1 27 ? -7.781 12.648 18.875 1 93.88 27 ASN B N 1
ATOM 1700 C CA . ASN B 1 27 ? -7.754 13.414 20.125 1 93.88 27 ASN B CA 1
ATOM 1701 C C . ASN B 1 27 ? -7.211 12.594 21.281 1 93.88 27 ASN B C 1
ATOM 1703 O O . ASN B 1 27 ? -6.898 13.133 22.344 1 93.88 27 ASN B O 1
ATOM 1707 N N . SER B 1 28 ? -7.078 11.359 21.125 1 90.62 28 SER B N 1
ATOM 1708 C CA . SER B 1 28 ? -6.488 10.547 22.188 1 90.62 28 SER B CA 1
ATOM 1709 C C . SER B 1 28 ? -4.988 10.812 22.328 1 90.62 28 SER B C 1
ATOM 1711 O O . SER B 1 28 ? -4.406 10.609 23.391 1 90.62 28 SER B O 1
ATOM 1713 N N . HIS B 1 29 ? -4.41 11.258 21.219 1 93 29 HIS B N 1
ATOM 1714 C CA . HIS B 1 29 ? -2.959 11.414 21.203 1 93 29 HIS B CA 1
ATOM 1715 C C . HIS B 1 29 ? -2.562 12.867 20.969 1 93 29 HIS B C 1
ATOM 1717 O O . HIS B 1 29 ? -1.459 13.281 21.328 1 93 29 HIS B O 1
ATOM 1723 N N . PHE B 1 30 ? -3.461 13.578 20.391 1 95.19 30 PHE B N 1
ATOM 1724 C CA . PHE B 1 30 ? -3.115 14.93 19.984 1 95.19 30 PHE B CA 1
ATOM 1725 C C . PHE B 1 30 ? -4.121 15.938 20.531 1 95.19 30 PHE B C 1
ATOM 1727 O O . PHE B 1 30 ? -5.301 15.617 20.703 1 95.19 30 PHE B O 1
ATOM 1734 N N . THR B 1 31 ? -3.584 17.047 20.859 1 96.06 31 THR B N 1
ATOM 1735 C CA . THR B 1 31 ? -4.453 18.219 20.844 1 96.06 31 THR B CA 1
ATOM 1736 C C . THR B 1 31 ? -4.754 18.656 19.406 1 96.06 31 THR B C 1
ATOM 1738 O O . THR B 1 31 ? -3.861 18.656 18.562 1 96.06 31 THR B O 1
ATOM 1741 N N . ILE B 1 32 ? -5.992 19.016 19.172 1 95.88 32 ILE B N 1
ATOM 1742 C CA . ILE B 1 32 ? -6.367 19.25 17.781 1 95.88 32 ILE B CA 1
ATOM 1743 C C . ILE B 1 32 ? -6.789 20.703 17.594 1 95.88 32 ILE B C 1
ATOM 1745 O O . ILE B 1 32 ? -7.66 21.203 18.312 1 95.88 32 ILE B O 1
ATOM 1749 N N . ASN B 1 33 ? -6.125 21.375 16.781 1 96.25 33 ASN B N 1
ATOM 1750 C CA . ASN B 1 33 ? -6.531 22.688 16.312 1 96.25 33 ASN B CA 1
ATOM 1751 C C . ASN B 1 33 ? -7.258 22.594 14.969 1 96.25 33 ASN B C 1
ATOM 1753 O O . ASN B 1 33 ? -6.699 22.109 13.984 1 96.25 33 ASN B O 1
ATOM 1757 N N . GLN B 1 34 ? -8.523 23.047 14.906 1 96.06 34 GLN B N 1
ATOM 1758 C CA . GLN B 1 34 ? -9.328 23.016 13.695 1 96.06 34 GLN B CA 1
ATOM 1759 C C . GLN B 1 34 ? -9.547 24.422 13.133 1 96.06 34 GLN B C 1
ATOM 1761 O O . GLN B 1 34 ? -9.812 25.359 13.883 1 96.06 34 GLN B O 1
ATOM 1766 N N . GLU B 1 35 ? -9.344 24.516 11.859 1 95.69 35 GLU B N 1
ATOM 1767 C CA . GLU B 1 35 ? -9.539 25.797 11.195 1 95.69 35 GLU B CA 1
ATOM 1768 C C . GLU B 1 35 ? -10.297 25.641 9.883 1 95.69 35 GLU B C 1
ATOM 1770 O O . GLU B 1 35 ? -9.773 25.062 8.922 1 95.69 35 GLU B O 1
ATOM 1775 N N . GLU B 1 36 ? -11.508 26.125 9.82 1 96 36 GLU B N 1
ATOM 1776 C CA . GLU B 1 36 ? -12.195 26.219 8.539 1 96 36 GLU B CA 1
ATOM 1777 C C . GLU B 1 36 ? -11.695 27.391 7.715 1 96 36 GLU B C 1
ATOM 1779 O O . GLU B 1 36 ? -11.727 28.531 8.18 1 96 36 GLU B O 1
ATOM 1784 N N . ILE B 1 37 ? -11.242 27.094 6.582 1 96.88 37 ILE B N 1
ATOM 1785 C CA . ILE B 1 37 ? -10.648 28.141 5.758 1 96.88 37 ILE B CA 1
ATOM 1786 C C . ILE B 1 37 ? -11.539 28.406 4.547 1 96.88 37 ILE B C 1
ATOM 1788 O O . ILE B 1 37 ? -12.484 27.656 4.285 1 96.88 37 ILE B O 1
ATOM 1792 N N . GLU B 1 38 ? -11.25 29.547 3.879 1 94.69 38 GLU B N 1
ATOM 1793 C CA . GLU B 1 38 ? -11.93 29.812 2.615 1 94.69 38 GLU B CA 1
ATOM 1794 C C . GLU B 1 38 ? -11.375 28.938 1.492 1 94.69 38 GLU B C 1
ATOM 1796 O O . GLU B 1 38 ? -10.195 28.594 1.5 1 94.69 38 GLU B O 1
ATOM 1801 N N . ALA B 1 39 ? -12.305 28.641 0.611 1 91.62 39 ALA B N 1
ATOM 1802 C CA . ALA B 1 39 ? -11.867 27.859 -0.55 1 91.62 39 ALA B CA 1
ATOM 1803 C C . ALA B 1 39 ? -10.75 28.578 -1.299 1 91.62 39 ALA B C 1
ATOM 1805 O O . ALA B 1 39 ? -10.867 29.766 -1.607 1 91.62 39 ALA B O 1
ATOM 1806 N N . ASP B 1 40 ? -9.672 27.844 -1.426 1 89.38 40 ASP B N 1
ATOM 1807 C CA . ASP B 1 40 ? -8.547 28.516 -2.078 1 89.38 40 ASP B CA 1
ATOM 1808 C C . ASP B 1 40 ? -8.102 27.734 -3.318 1 89.38 40 ASP B C 1
ATOM 1810 O O . ASP B 1 40 ? -7.105 28.109 -3.953 1 89.38 40 ASP B O 1
ATOM 1814 N N . ASP B 1 41 ? -8.648 26.672 -3.621 1 89.19 41 ASP B N 1
ATOM 1815 C CA . ASP B 1 41 ? -8.359 25.875 -4.809 1 89.19 41 ASP B CA 1
ATOM 1816 C C . ASP B 1 41 ? -9.609 25.703 -5.668 1 89.19 41 ASP B C 1
ATOM 1818 O O . ASP B 1 41 ? -10.539 24.984 -5.281 1 89.19 41 ASP B O 1
ATOM 1822 N N . GLU B 1 42 ? -9.648 26.281 -6.789 1 87.06 42 GLU B N 1
ATOM 1823 C CA . GLU B 1 42 ? -10.828 26.297 -7.648 1 87.06 42 GLU B CA 1
ATOM 1824 C C . GLU B 1 42 ? -11.094 24.906 -8.242 1 87.06 42 GLU B C 1
ATOM 1826 O O . GLU B 1 42 ? -12.203 24.625 -8.68 1 87.06 42 GLU B O 1
ATOM 1831 N N . ASP B 1 43 ? -10.141 24.125 -8.141 1 90.94 43 ASP B N 1
ATOM 1832 C CA . ASP B 1 43 ? -10.273 22.844 -8.812 1 90.94 43 ASP B CA 1
ATOM 1833 C C . ASP B 1 43 ? -10.961 21.812 -7.914 1 90.94 43 ASP B C 1
ATOM 1835 O O . ASP B 1 43 ? -11.414 20.766 -8.383 1 90.94 43 ASP B O 1
ATOM 1839 N N . PHE B 1 44 ? -11.008 22.156 -6.621 1 94.06 44 PHE B N 1
ATOM 1840 C CA . PHE B 1 44 ? -11.547 21.172 -5.703 1 94.06 44 PHE B CA 1
ATOM 1841 C C . PHE B 1 44 ? -12.672 21.766 -4.859 1 94.06 44 PHE B C 1
ATOM 1843 O O . PHE B 1 44 ? -12.555 22.891 -4.375 1 94.06 44 PHE B O 1
ATOM 1850 N N . VAL B 1 45 ? -13.688 21 -4.668 1 92.81 45 VAL B N 1
ATOM 1851 C CA . VAL B 1 45 ? -14.852 21.391 -3.889 1 92.81 45 VAL B CA 1
ATOM 1852 C C . VAL B 1 45 ? -14.523 21.344 -2.398 1 92.81 45 VAL B C 1
ATOM 1854 O O . VAL B 1 45 ? -15.016 22.156 -1.614 1 92.81 45 VAL B O 1
ATOM 1857 N N . SER B 1 46 ? -13.766 20.375 -2.014 1 96.56 46 SER B N 1
ATOM 1858 C CA . SER B 1 46 ? -13.383 20.172 -0.62 1 96.56 46 SER B CA 1
ATOM 1859 C C . SER B 1 46 ? -11.875 20.047 -0.477 1 96.56 46 SER B C 1
ATOM 1861 O O . SER B 1 46 ? -11.188 19.625 -1.415 1 96.56 46 SER B O 1
ATOM 1863 N N . PHE B 1 47 ? -11.453 20.406 0.628 1 97.75 47 PHE B N 1
ATOM 1864 C CA . PHE B 1 47 ? -10.031 20.344 0.935 1 97.75 47 PHE B CA 1
ATOM 1865 C C . PHE B 1 47 ? -9.805 20.047 2.412 1 97.75 47 PHE B C 1
ATOM 1867 O O . PHE B 1 47 ? -10.539 20.547 3.27 1 97.75 47 PHE B O 1
ATOM 1874 N N . LEU B 1 48 ? -8.852 19.203 2.695 1 98.06 48 LEU B N 1
ATOM 1875 C CA . LEU B 1 48 ? -8.445 18.906 4.066 1 98.06 48 LEU B CA 1
ATOM 1876 C C . LEU B 1 48 ? -6.922 18.828 4.176 1 98.06 48 LEU B C 1
ATOM 1878 O O . LEU B 1 48 ? -6.285 18.047 3.465 1 98.06 48 LEU B O 1
ATOM 1882 N N . ASP B 1 49 ? -6.391 19.656 4.965 1 98.12 49 ASP B N 1
ATOM 1883 C CA . ASP B 1 49 ? -4.969 19.641 5.305 1 98.12 49 ASP B CA 1
ATOM 1884 C C . ASP B 1 49 ? -4.746 19.172 6.738 1 98.12 49 ASP B C 1
ATOM 1886 O O . ASP B 1 49 ? -5.203 19.812 7.688 1 98.12 49 ASP B O 1
ATOM 1890 N N . VAL B 1 50 ? -4.082 18.078 6.871 1 98.19 50 VAL B N 1
ATOM 1891 C CA . VAL B 1 50 ? -3.801 17.484 8.18 1 98.19 50 VAL B CA 1
ATOM 1892 C C . VAL B 1 50 ? -2.312 17.609 8.492 1 98.19 50 VAL B C 1
ATOM 1894 O O . VAL B 1 50 ? -1.47 17.062 7.777 1 98.19 50 VAL B O 1
ATOM 1897 N N . ASN B 1 51 ? -2.004 18.25 9.57 1 98.06 51 ASN B N 1
ATOM 1898 C CA . ASN B 1 51 ? -0.622 18.359 10.023 1 98.06 51 ASN B CA 1
ATOM 1899 C C . ASN B 1 51 ? -0.364 17.516 11.258 1 98.06 51 ASN B C 1
ATOM 1901 O O . ASN B 1 51 ? -0.913 17.781 12.328 1 98.06 51 ASN B O 1
ATOM 1905 N N . ILE B 1 52 ? 0.439 16.562 11.109 1 97.25 52 ILE B N 1
ATOM 1906 C CA . ILE B 1 52 ? 0.826 15.68 12.211 1 97.25 52 ILE B CA 1
ATOM 1907 C C . ILE B 1 52 ? 2.176 16.109 12.773 1 97.25 52 ILE B C 1
ATOM 1909 O O . ILE B 1 52 ? 3.17 16.172 12.047 1 97.25 52 ILE B O 1
ATOM 1913 N N . PRO B 1 53 ? 2.23 16.391 14.031 1 97 53 PRO B N 1
ATOM 1914 C CA . PRO B 1 53 ? 3.432 16.969 14.633 1 97 53 PRO B CA 1
ATOM 1915 C C . PRO B 1 53 ? 4.5 15.922 14.945 1 97 53 PRO B C 1
ATOM 1917 O O . PRO B 1 53 ? 5.215 16.047 15.945 1 97 53 PRO B O 1
ATOM 1920 N N . LEU B 1 54 ? 4.539 14.852 14.227 1 96.88 54 LEU B N 1
ATOM 1921 C CA . LEU B 1 54 ? 5.512 13.781 14.422 1 96.88 54 LEU B CA 1
ATOM 1922 C C . LEU B 1 54 ? 6.133 13.367 13.086 1 96.88 54 LEU B C 1
ATOM 1924 O O . LEU B 1 54 ? 5.531 13.57 12.031 1 96.88 54 LEU B O 1
ATOM 1928 N N . THR B 1 55 ? 7.332 12.82 13.234 1 97.25 55 THR B N 1
ATOM 1929 C CA . THR B 1 55 ? 8.062 12.367 12.055 1 97.25 55 THR B CA 1
ATOM 1930 C C . THR B 1 55 ? 7.395 11.133 11.445 1 97.25 55 THR B C 1
ATOM 1932 O O . THR B 1 55 ? 6.914 10.266 12.172 1 97.25 55 THR B O 1
ATOM 1935 N N . PHE B 1 56 ? 7.324 11.156 10.117 1 97.06 56 PHE B N 1
ATOM 1936 C CA . PHE B 1 56 ? 6.844 9.984 9.391 1 97.06 56 PHE B CA 1
ATOM 1937 C C . PHE B 1 56 ? 7.855 8.844 9.477 1 97.06 56 PHE B C 1
ATOM 1939 O O . PHE B 1 56 ? 8.758 8.75 8.648 1 97.06 56 PHE B O 1
ATOM 1946 N N . ASN B 1 57 ? 7.648 8.008 10.469 1 94.69 57 ASN B N 1
ATOM 1947 C CA . ASN B 1 57 ? 8.539 6.875 10.68 1 94.69 57 ASN B CA 1
ATOM 1948 C C . ASN B 1 57 ? 7.863 5.77 11.484 1 94.69 57 ASN B C 1
ATOM 1950 O O . ASN B 1 57 ? 6.688 5.883 11.836 1 94.69 57 ASN B O 1
ATOM 1954 N N . ASP B 1 58 ? 8.555 4.719 11.734 1 91.44 58 ASP B N 1
ATOM 1955 C CA . ASP B 1 58 ? 8.008 3.551 12.422 1 91.44 58 ASP B CA 1
ATOM 1956 C C . ASP B 1 58 ? 7.559 3.906 13.836 1 91.44 58 ASP B C 1
ATOM 1958 O O . ASP B 1 58 ? 6.559 3.381 14.32 1 91.44 58 ASP B O 1
ATOM 1962 N N . ALA B 1 59 ? 8.258 4.758 14.422 1 92.31 59 ALA B N 1
ATOM 1963 C CA . ALA B 1 59 ? 7.941 5.137 15.797 1 92.31 59 ALA B CA 1
ATOM 1964 C C . ALA B 1 59 ? 6.566 5.801 15.883 1 92.31 59 ALA B C 1
ATOM 1966 O O . ALA B 1 59 ? 5.82 5.578 16.828 1 92.31 59 ALA B O 1
ATOM 1967 N N . PHE B 1 60 ? 6.238 6.586 14.906 1 93.88 60 PHE B N 1
ATOM 1968 C CA . PHE B 1 60 ? 4.922 7.207 14.875 1 93.88 60 PHE B CA 1
ATOM 1969 C C . PHE B 1 60 ? 3.822 6.152 14.844 1 93.88 60 PHE B C 1
ATOM 1971 O O . PHE B 1 60 ? 2.877 6.207 15.633 1 93.88 60 PHE B O 1
ATOM 1978 N N . PHE B 1 61 ? 3.941 5.238 13.953 1 91.88 61 PHE B N 1
ATOM 1979 C CA . PHE B 1 61 ? 2.879 4.262 13.742 1 91.88 61 PHE B CA 1
ATOM 1980 C C . PHE B 1 61 ? 2.771 3.312 14.93 1 91.88 61 PHE B C 1
ATOM 1982 O O . PHE B 1 61 ? 1.682 2.844 15.258 1 91.88 61 PHE B O 1
ATOM 1989 N N . GLU B 1 62 ? 3.885 3.053 15.523 1 89.75 62 GLU B N 1
ATOM 1990 C CA . GLU B 1 62 ? 3.859 2.248 16.734 1 89.75 62 GLU B CA 1
ATOM 1991 C C . GLU B 1 62 ? 3.162 2.988 17.875 1 89.75 62 GLU B C 1
ATOM 1993 O O . GLU B 1 62 ? 2.352 2.404 18.594 1 89.75 62 GLU B O 1
ATOM 1998 N N . TRP B 1 63 ? 3.502 4.195 18 1 90.88 63 TRP B N 1
ATOM 1999 C CA . TRP B 1 63 ? 2.967 5.039 19.062 1 90.88 63 TRP B CA 1
ATOM 2000 C C . TRP B 1 63 ? 1.491 5.34 18.828 1 90.88 63 TRP B C 1
ATOM 2002 O O . TRP B 1 63 ? 0.682 5.27 19.75 1 90.88 63 TRP B O 1
ATOM 2012 N N . PHE B 1 64 ? 1.109 5.719 17.656 1 92.06 64 PHE B N 1
ATOM 2013 C CA . PHE B 1 64 ? -0.249 6.105 17.297 1 92.06 64 PHE B CA 1
ATOM 2014 C C . PHE B 1 64 ? -1.147 4.883 17.172 1 92.06 64 PHE B C 1
ATOM 2016 O O . PHE B 1 64 ? -2.371 4.992 17.25 1 92.06 64 PHE B O 1
ATOM 2023 N N . ASP B 1 65 ? -0.51 3.729 16.906 1 89.62 65 ASP B N 1
ATOM 2024 C CA . ASP B 1 65 ? -1.201 2.457 16.719 1 89.62 65 ASP B CA 1
ATOM 2025 C C . ASP B 1 65 ? -1.736 2.326 15.305 1 89.62 65 ASP B C 1
ATOM 2027 O O . ASP B 1 65 ? -2.494 3.182 14.836 1 89.62 65 ASP B O 1
ATOM 2031 N N . PHE B 1 66 ? -1.454 1.222 14.672 1 88.62 66 PHE B N 1
ATOM 2032 C CA . PHE B 1 66 ? -1.815 0.987 13.281 1 88.62 66 PHE B CA 1
ATOM 2033 C C . PHE B 1 66 ? -3.328 0.896 13.125 1 88.62 66 PHE B C 1
ATOM 2035 O O . PHE B 1 66 ? -3.879 1.333 12.109 1 88.62 66 PHE B O 1
ATOM 2042 N N . LYS B 1 67 ? -3.975 0.328 14.062 1 90 67 LYS B N 1
ATOM 2043 C CA . LYS B 1 67 ? -5.43 0.215 13.984 1 90 67 LYS B CA 1
ATOM 2044 C C . LYS B 1 67 ? -6.086 1.591 13.977 1 90 67 LYS B C 1
ATOM 2046 O O . LYS B 1 67 ? -7.055 1.818 13.25 1 90 67 LYS B O 1
ATOM 2051 N N . ARG B 1 68 ? -5.578 2.436 14.797 1 93.81 68 ARG B N 1
ATOM 2052 C CA . ARG B 1 68 ? -6.094 3.801 14.82 1 93.81 68 ARG B CA 1
ATOM 2053 C C . ARG B 1 68 ? -5.812 4.516 13.5 1 93.81 68 ARG B C 1
ATOM 2055 O O . ARG B 1 68 ? -6.668 5.238 12.984 1 93.81 68 ARG B O 1
ATOM 2062 N N . TRP B 1 69 ? -4.668 4.289 12.992 1 95.12 69 TRP B N 1
ATOM 2063 C CA . TRP B 1 69 ? -4.32 4.871 11.703 1 95.12 69 TRP B CA 1
ATOM 2064 C C . TRP B 1 69 ? -5.262 4.379 10.609 1 95.12 69 TRP B C 1
ATOM 2066 O O . TRP B 1 69 ? -5.676 5.148 9.742 1 95.12 69 TRP B O 1
ATOM 2076 N N . GLU B 1 70 ? -5.613 3.123 10.664 1 94.12 70 GLU B N 1
ATOM 2077 C CA . GLU B 1 70 ? -6.555 2.562 9.703 1 94.12 70 GLU B CA 1
ATOM 2078 C C . GLU B 1 70 ? -7.918 3.248 9.797 1 94.12 70 GLU B C 1
ATOM 2080 O O . GLU B 1 70 ? -8.602 3.428 8.789 1 94.12 70 GLU B O 1
ATOM 2085 N N . LYS B 1 71 ? -8.273 3.629 10.984 1 95.06 71 LYS B N 1
ATOM 2086 C CA . LYS B 1 71 ? -9.531 4.344 11.164 1 95.06 71 LYS B CA 1
ATOM 2087 C C . LYS B 1 71 ? -9.469 5.73 10.531 1 95.06 71 LYS B C 1
ATOM 2089 O O . LYS B 1 71 ? -10.438 6.176 9.906 1 95.06 71 LYS B O 1
ATOM 2094 N N . VAL B 1 72 ? -8.383 6.352 10.719 1 96.69 72 VAL B N 1
ATOM 2095 C CA . VAL B 1 72 ? -8.18 7.664 10.109 1 96.69 72 VAL B CA 1
ATOM 2096 C C . VAL B 1 72 ? -8.258 7.543 8.594 1 96.69 72 VAL B C 1
ATOM 2098 O O . VAL B 1 72 ? -8.961 8.312 7.934 1 96.69 72 VAL B O 1
ATOM 2101 N N . LYS B 1 73 ? -7.551 6.582 8.07 1 96.94 73 LYS B N 1
ATOM 2102 C CA . LYS B 1 73 ? -7.582 6.344 6.629 1 96.94 73 LYS B CA 1
ATOM 2103 C C . LYS B 1 73 ? -9.008 6.09 6.145 1 96.94 73 LYS B C 1
ATOM 2105 O O . LYS B 1 73 ? -9.398 6.566 5.078 1 96.94 73 LYS B O 1
ATOM 2110 N N . ALA B 1 74 ? -9.766 5.355 6.965 1 96.06 74 ALA B N 1
ATOM 2111 C CA . ALA B 1 74 ? -11.148 5.043 6.617 1 96.06 74 ALA B CA 1
ATOM 2112 C C . ALA B 1 74 ? -11.984 6.312 6.504 1 96.06 74 ALA B C 1
ATOM 2114 O O . ALA B 1 74 ? -12.867 6.406 5.648 1 96.06 74 ALA B O 1
ATOM 2115 N N . VAL B 1 75 ? -11.727 7.219 7.32 1 97.56 75 VAL B N 1
ATOM 2116 C CA . VAL B 1 75 ? -12.461 8.477 7.277 1 97.56 75 VAL B CA 1
ATOM 2117 C C . VAL B 1 75 ? -12.164 9.203 5.969 1 97.56 75 VAL B C 1
ATOM 2119 O O . VAL B 1 75 ? -13.078 9.711 5.316 1 97.56 75 VAL B O 1
ATOM 2122 N N . PHE B 1 76 ? -10.883 9.266 5.551 1 97.94 76 PHE B N 1
ATOM 2123 C CA . PHE B 1 76 ? -10.508 9.906 4.293 1 97.94 76 PHE B CA 1
ATOM 2124 C C . PHE B 1 76 ? -11.219 9.258 3.117 1 97.94 76 PHE B C 1
ATOM 2126 O O . PHE B 1 76 ? -11.734 9.945 2.234 1 97.94 76 PHE B O 1
ATOM 2133 N N . LYS B 1 77 ? -11.234 7.953 3.145 1 96.5 77 LYS B N 1
ATOM 2134 C CA . LYS B 1 77 ? -11.883 7.215 2.062 1 96.5 77 LYS B CA 1
ATOM 2135 C C . LYS B 1 77 ? -13.383 7.484 2.033 1 96.5 77 LYS B C 1
ATOM 2137 O O . LYS B 1 77 ? -13.977 7.613 0.959 1 96.5 77 LYS B O 1
ATOM 2142 N N . GLU B 1 78 ? -13.984 7.562 3.232 1 96.25 78 GLU B N 1
ATOM 2143 C CA . GLU B 1 78 ? -15.406 7.855 3.328 1 96.25 78 GLU B CA 1
ATOM 2144 C C . GLU B 1 78 ? -15.719 9.258 2.82 1 96.25 78 GLU B C 1
ATOM 2146 O O . GLU B 1 78 ? -16.75 9.484 2.188 1 96.25 78 GLU B O 1
ATOM 2151 N N . MET B 1 79 ? -14.852 10.18 3.096 1 96.69 79 MET B N 1
ATOM 2152 C CA . MET B 1 79 ? -15.031 11.539 2.605 1 96.69 79 MET B CA 1
ATOM 2153 C C . MET B 1 79 ? -15.109 11.57 1.083 1 96.69 79 MET B C 1
ATOM 2155 O O . MET B 1 79 ? -15.969 12.242 0.511 1 96.69 79 MET B O 1
ATOM 2159 N N . LYS B 1 80 ? -14.195 10.82 0.486 1 96.38 80 LYS B N 1
ATOM 2160 C CA . LYS B 1 80 ? -14.211 10.727 -0.971 1 96.38 80 LYS B CA 1
ATOM 2161 C C . LYS B 1 80 ? -15.461 10.016 -1.465 1 96.38 80 LYS B C 1
ATOM 2163 O O . LYS B 1 80 ? -16.094 10.445 -2.434 1 96.38 80 LYS B 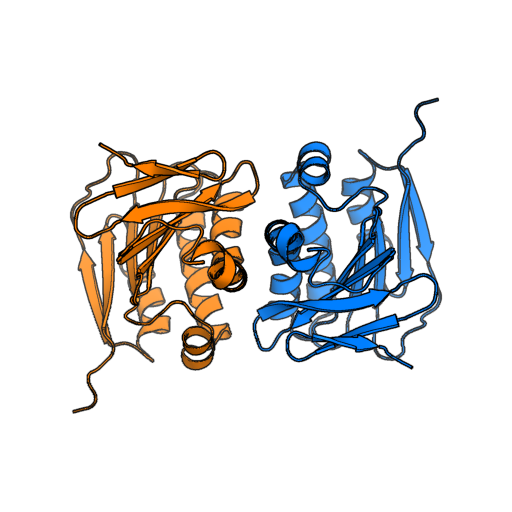O 1
ATOM 2168 N N . ARG B 1 81 ? -15.805 8.938 -0.826 1 95.06 81 ARG B N 1
ATOM 2169 C CA . ARG B 1 81 ? -16.969 8.164 -1.22 1 95.06 81 ARG B CA 1
ATOM 2170 C C . ARG B 1 81 ? -18.234 9.031 -1.226 1 95.06 81 ARG B C 1
ATOM 2172 O O . ARG B 1 81 ? -19.031 8.961 -2.152 1 95.06 81 ARG B O 1
ATOM 2179 N N . ARG B 1 82 ? -18.422 9.859 -0.258 1 94.81 82 ARG B N 1
ATOM 2180 C CA . ARG B 1 82 ? -19.594 10.703 -0.094 1 94.81 82 ARG B CA 1
ATOM 2181 C C . ARG B 1 82 ? -19.656 11.773 -1.179 1 94.81 82 ARG B C 1
ATOM 2183 O O . ARG B 1 82 ? -20.734 12.219 -1.564 1 94.81 82 ARG B O 1
ATOM 2190 N N . ARG B 1 83 ? -18.562 12.172 -1.734 1 93.88 83 ARG B N 1
ATOM 2191 C CA . ARG B 1 83 ? -18.484 13.281 -2.688 1 93.88 83 ARG B CA 1
ATOM 2192 C C . ARG B 1 83 ? -18.438 12.766 -4.121 1 93.88 83 ARG B C 1
ATOM 2194 O O . ARG B 1 83 ? -18.719 13.516 -5.062 1 93.88 83 ARG B O 1
ATOM 2201 N N . GLY B 1 84 ? -18.125 11.445 -4.227 1 86.06 84 GLY B N 1
ATOM 2202 C CA . GLY B 1 84 ? -18.141 10.852 -5.551 1 86.06 84 GLY B CA 1
ATOM 2203 C C . GLY B 1 84 ? -16.859 11.102 -6.332 1 86.06 84 GLY B C 1
ATOM 2204 O O . GLY B 1 84 ? -15.82 11.398 -5.746 1 86.06 84 GLY B O 1
ATOM 2205 N N . SER B 1 85 ? -16.984 10.875 -7.676 1 82.69 85 SER B N 1
ATOM 2206 C CA . SER B 1 85 ? -15.836 10.969 -8.555 1 82.69 85 SER B CA 1
ATOM 2207 C C . SER B 1 85 ? -15.555 12.422 -8.953 1 82.69 85 SER B C 1
ATOM 2209 O O . SER B 1 85 ? -16.297 13.328 -8.562 1 82.69 85 SER B O 1
ATOM 2211 N N . GLY B 1 86 ? -14.422 12.68 -9.523 1 84.19 86 GLY B N 1
ATOM 2212 C CA . GLY B 1 86 ? -14.016 14.008 -9.945 1 84.19 86 GLY B CA 1
ATOM 2213 C C . GLY B 1 86 ? -13.172 14.734 -8.906 1 84.19 86 GLY B C 1
ATOM 2214 O O . GLY B 1 86 ? -12.555 14.094 -8.055 1 84.19 86 GLY B O 1
ATOM 2215 N N . ASN B 1 87 ? -13.094 16.031 -9.094 1 84.94 87 ASN B N 1
ATOM 2216 C CA . ASN B 1 87 ? -12.297 16.844 -8.188 1 84.94 87 ASN B CA 1
ATOM 2217 C C . ASN B 1 87 ? -13.078 17.219 -6.93 1 84.94 87 ASN B C 1
ATOM 2219 O O . ASN B 1 87 ? -13.18 18.391 -6.582 1 84.94 87 ASN B O 1
ATOM 2223 N N . ALA B 1 88 ? -13.422 16.188 -6.254 1 89.31 88 ALA B N 1
ATOM 2224 C CA . ALA B 1 88 ? -14.344 16.328 -5.133 1 89.31 88 ALA B CA 1
ATOM 2225 C C . ALA B 1 88 ? -13.602 16.734 -3.859 1 89.31 88 ALA B C 1
ATOM 2227 O O . ALA B 1 88 ? -14.094 17.531 -3.064 1 89.31 88 ALA B O 1
ATOM 2228 N N . ILE B 1 89 ? -12.383 16.156 -3.727 1 96.62 89 ILE B N 1
ATOM 2229 C CA . ILE B 1 89 ? -11.68 16.453 -2.48 1 96.62 89 ILE B CA 1
ATOM 2230 C C . ILE B 1 89 ? -10.172 16.297 -2.688 1 96.62 89 ILE B C 1
ATOM 2232 O O . ILE B 1 89 ? -9.727 15.391 -3.383 1 96.62 89 ILE B O 1
ATOM 2236 N N . LYS B 1 90 ? -9.469 17.188 -2.176 1 97.19 90 LYS B N 1
ATOM 2237 C CA . LYS B 1 90 ? -8.016 17.109 -2.029 1 97.19 90 LYS B CA 1
ATOM 2238 C C . LYS B 1 90 ? -7.613 16.984 -0.562 1 97.19 90 LYS B C 1
ATOM 2240 O O . LYS B 1 90 ? -8.07 17.766 0.279 1 97.19 90 LYS B O 1
ATOM 2245 N N . ILE B 1 91 ? -6.828 16.016 -0.264 1 97.81 91 ILE B N 1
ATOM 2246 C CA . ILE B 1 91 ? -6.324 15.828 1.094 1 97.81 91 ILE B CA 1
ATOM 2247 C C . ILE B 1 91 ? -4.801 15.914 1.096 1 97.81 91 ILE B C 1
ATOM 2249 O O . ILE B 1 91 ? -4.137 15.297 0.254 1 97.81 91 ILE B O 1
ATOM 2253 N N . VAL B 1 92 ? -4.285 16.688 1.974 1 98.12 92 VAL B N 1
ATOM 2254 C CA . VAL B 1 92 ? -2.846 16.766 2.189 1 98.12 92 VAL B CA 1
ATOM 2255 C C . VAL B 1 92 ? -2.516 16.344 3.623 1 98.12 92 VAL B C 1
ATOM 2257 O O . VAL B 1 92 ? -3.098 16.875 4.578 1 98.12 92 VAL B O 1
ATOM 2260 N N . ILE B 1 93 ? -1.681 15.375 3.742 1 98.56 93 ILE B N 1
ATOM 2261 C CA . ILE B 1 93 ? -1.212 14.914 5.047 1 98.56 93 ILE B CA 1
ATOM 2262 C C . ILE B 1 93 ? 0.262 15.273 5.219 1 98.56 93 ILE B C 1
ATOM 2264 O O . ILE B 1 93 ? 1.104 14.875 4.414 1 98.56 93 ILE B O 1
ATOM 2268 N N . ASN B 1 94 ? 0.543 15.992 6.266 1 98.5 94 ASN B N 1
ATOM 2269 C CA . ASN B 1 94 ? 1.906 16.438 6.543 1 98.5 94 ASN B CA 1
ATOM 2270 C C . ASN B 1 94 ? 2.424 15.852 7.855 1 98.5 94 ASN B C 1
ATOM 2272 O O . ASN B 1 94 ? 1.752 15.938 8.883 1 98.5 94 ASN B O 1
ATOM 2276 N N . PHE B 1 95 ? 3.541 15.289 7.785 1 98.44 95 PHE B N 1
ATOM 2277 C CA . PHE B 1 95 ? 4.262 14.852 8.977 1 98.44 95 PHE B CA 1
ATOM 2278 C C . PHE B 1 95 ? 5.441 15.773 9.266 1 98.44 95 PHE B C 1
ATOM 2280 O O . PHE B 1 95 ? 6.164 16.172 8.344 1 98.44 95 PHE B O 1
ATOM 2287 N N . SER B 1 96 ? 5.59 16.141 10.484 1 97.44 96 SER B N 1
ATOM 2288 C CA . SER B 1 96 ? 6.738 16.953 10.867 1 97.44 96 SER B CA 1
ATOM 2289 C C . SER B 1 96 ? 8.039 16.172 10.766 1 97.44 96 SER B C 1
ATOM 2291 O O . SER B 1 96 ? 8.031 15 10.383 1 97.44 96 SER B O 1
ATOM 2293 N N . GLY B 1 97 ? 9.133 16.844 10.984 1 95.88 97 GLY B N 1
ATOM 2294 C CA . GLY B 1 97 ? 10.445 16.219 10.898 1 95.88 97 GLY B CA 1
ATOM 2295 C C . GLY B 1 97 ? 11.383 16.938 9.938 1 95.88 97 GLY B C 1
ATOM 2296 O O . GLY B 1 97 ? 11.023 17.953 9.352 1 95.88 97 GLY B O 1
ATOM 2297 N N . ILE B 1 98 ? 12.562 16.375 9.945 1 93.5 98 ILE B N 1
ATOM 2298 C CA . ILE B 1 98 ? 13.578 16.906 9.047 1 93.5 98 ILE B CA 1
ATOM 2299 C C . ILE B 1 98 ? 14.062 15.812 8.102 1 93.5 98 ILE B C 1
ATOM 2301 O O . ILE B 1 98 ? 14.875 14.977 8.484 1 93.5 98 ILE B O 1
ATOM 2305 N N . PRO B 1 99 ? 13.617 15.812 6.914 1 97.38 99 PRO B N 1
ATOM 2306 C CA . PRO B 1 99 ? 12.656 16.75 6.324 1 97.38 99 PRO B CA 1
ATOM 2307 C C . PRO B 1 99 ? 11.211 16.438 6.691 1 97.38 99 PRO B C 1
ATOM 2309 O O . PRO B 1 99 ? 10.914 15.312 7.117 1 97.38 99 PRO B O 1
ATOM 2312 N N . LYS B 1 100 ? 10.375 17.422 6.566 1 98.19 100 LYS B N 1
ATOM 2313 C CA . LYS B 1 100 ? 8.93 17.203 6.566 1 98.19 100 LYS B CA 1
ATOM 2314 C C . LYS B 1 100 ? 8.508 16.312 5.398 1 98.19 100 LYS B C 1
ATOM 2316 O O . LYS B 1 100 ? 9.008 16.469 4.285 1 98.19 100 LYS B O 1
ATOM 2321 N N . ILE B 1 101 ? 7.656 15.375 5.66 1 98.5 101 ILE B N 1
ATOM 2322 C CA . ILE B 1 101 ? 7.141 14.484 4.625 1 98.5 101 ILE B CA 1
ATOM 2323 C C . ILE B 1 101 ? 5.652 14.75 4.414 1 98.5 101 ILE B C 1
ATOM 2325 O O . ILE B 1 101 ? 4.871 14.75 5.367 1 98.5 101 ILE B O 1
ATOM 2329 N N . GLY B 1 102 ? 5.289 15.031 3.203 1 98.69 102 GLY B N 1
ATOM 2330 C CA . GLY B 1 102 ? 3.898 15.312 2.891 1 98.69 102 GLY B CA 1
ATOM 2331 C C . GLY B 1 102 ? 3.344 14.422 1.794 1 98.69 102 GLY B C 1
ATOM 2332 O O . GLY B 1 102 ? 4.082 13.984 0.908 1 98.69 102 GLY B O 1
ATOM 2333 N N . PHE B 1 103 ? 2.059 14.125 1.838 1 98.62 103 PHE B N 1
ATOM 2334 C CA . PHE B 1 103 ? 1.338 13.336 0.844 1 98.62 103 PHE B CA 1
ATOM 2335 C C . PHE B 1 103 ? 0.151 14.117 0.292 1 98.62 103 PHE B C 1
ATOM 2337 O O . PHE B 1 103 ? -0.696 14.594 1.053 1 98.62 103 PHE B O 1
ATOM 2344 N N . THR B 1 104 ? 0.136 14.25 -0.984 1 97.81 104 THR B N 1
ATOM 2345 C CA . THR B 1 104 ? -1 14.914 -1.621 1 97.81 104 THR B CA 1
ATOM 2346 C C . THR B 1 104 ? -1.891 13.891 -2.324 1 97.81 104 THR B C 1
ATOM 2348 O O . THR B 1 104 ? -1.444 13.195 -3.24 1 97.81 104 THR B O 1
ATOM 2351 N N . ILE B 1 105 ? -3.107 13.812 -1.872 1 96.62 105 ILE B N 1
ATOM 2352 C CA . ILE B 1 105 ? -4.105 12.922 -2.453 1 96.62 105 ILE B CA 1
ATOM 2353 C C . ILE B 1 105 ? -5.16 13.742 -3.195 1 96.62 105 ILE B C 1
ATOM 2355 O O . ILE B 1 105 ? -6.023 14.367 -2.572 1 96.62 105 ILE B O 1
ATOM 2359 N N . ASP B 1 106 ? -5.113 13.711 -4.484 1 95.12 106 ASP B N 1
ATOM 2360 C CA . ASP B 1 106 ? -6.02 14.547 -5.273 1 95.12 106 ASP B CA 1
ATOM 2361 C C . ASP B 1 106 ? -6.555 13.781 -6.48 1 95.12 106 ASP B C 1
ATOM 2363 O O . ASP B 1 106 ? -6.938 14.383 -7.484 1 95.12 106 ASP B O 1
ATOM 2367 N N . THR B 1 107 ? -6.516 12.453 -6.34 1 93.56 107 THR B N 1
ATOM 2368 C CA . THR B 1 107 ? -6.969 11.609 -7.445 1 93.56 107 THR B CA 1
ATOM 2369 C C . THR B 1 107 ? -8.469 11.758 -7.656 1 93.56 107 THR B C 1
ATOM 2371 O O . THR B 1 107 ? -9.234 11.859 -6.691 1 93.56 107 THR B O 1
ATOM 2374 N N . GLN B 1 108 ? -8.922 11.742 -8.898 1 92.44 108 GLN B N 1
ATOM 2375 C CA . GLN B 1 108 ? -10.328 11.914 -9.234 1 92.44 108 GLN B CA 1
ATOM 2376 C C . GLN B 1 108 ? -11.109 10.617 -9.023 1 92.44 108 GLN B C 1
ATOM 2378 O O . GLN B 1 108 ? -12.227 10.641 -8.5 1 92.44 108 GLN B O 1
ATOM 2383 N N . ASP B 1 109 ? -10.508 9.586 -9.414 1 92.62 109 ASP B N 1
ATOM 2384 C CA . ASP B 1 109 ? -11.164 8.289 -9.336 1 92.62 109 ASP B CA 1
ATOM 2385 C C . ASP B 1 109 ? -11.164 7.754 -7.906 1 92.62 109 ASP B C 1
ATOM 2387 O O . ASP B 1 109 ? -10.133 7.785 -7.23 1 92.62 109 ASP B O 1
ATOM 2391 N N . LYS B 1 110 ? -12.305 7.258 -7.504 1 92.94 110 LYS B N 1
ATOM 2392 C CA . LYS B 1 110 ? -12.469 6.785 -6.133 1 92.94 110 LYS B CA 1
ATOM 2393 C C . LYS B 1 110 ? -11.531 5.617 -5.836 1 92.94 110 LYS B C 1
ATOM 2395 O O . LYS B 1 110 ? -10.938 5.547 -4.758 1 92.94 110 LYS B O 1
ATOM 2400 N N . GLN B 1 111 ? -11.461 4.723 -6.742 1 91.88 111 GLN B N 1
ATOM 2401 C CA . GLN B 1 111 ? -10.617 3.547 -6.535 1 91.88 111 GLN B CA 1
ATOM 2402 C C . GLN B 1 111 ? -9.156 3.943 -6.328 1 91.88 111 GLN B C 1
ATOM 2404 O O . GLN B 1 111 ? -8.484 3.418 -5.438 1 91.88 111 GLN B O 1
ATOM 2409 N N . TRP B 1 112 ? -8.75 4.824 -7.137 1 93.81 112 TRP B N 1
ATOM 2410 C CA . TRP B 1 112 ? -7.359 5.262 -7.039 1 93.81 112 TRP B CA 1
ATOM 2411 C C . TRP B 1 112 ? -7.145 6.117 -5.797 1 93.81 112 TRP B C 1
ATOM 2413 O O . TRP B 1 112 ? -6.074 6.078 -5.188 1 93.81 112 TRP B O 1
ATOM 2423 N N . PHE B 1 113 ? -8.164 6.848 -5.441 1 96.19 113 PHE B N 1
ATOM 2424 C CA . PHE B 1 113 ? -8.125 7.594 -4.188 1 96.19 113 PHE B CA 1
ATOM 2425 C C . PHE B 1 113 ? -7.953 6.652 -3.002 1 96.19 113 PHE B C 1
ATOM 2427 O O . PHE B 1 113 ? -7.094 6.867 -2.148 1 96.19 113 PHE B O 1
ATOM 2434 N N . ASP B 1 114 ? -8.719 5.617 -3.02 1 94.69 114 ASP B N 1
ATOM 2435 C CA . ASP B 1 114 ? -8.617 4.613 -1.961 1 94.69 114 ASP B CA 1
ATOM 2436 C C . ASP B 1 114 ? -7.234 3.969 -1.945 1 94.69 114 ASP B C 1
ATOM 2438 O O . ASP B 1 114 ? -6.652 3.764 -0.878 1 94.69 114 ASP B O 1
ATOM 2442 N N . ASN B 1 115 ? -6.73 3.688 -3.1 1 94.31 115 ASN B N 1
ATOM 2443 C CA . ASN B 1 115 ? -5.402 3.096 -3.211 1 94.31 115 ASN B CA 1
ATOM 2444 C C . ASN B 1 115 ? -4.328 4.023 -2.645 1 94.31 115 ASN B C 1
ATOM 2446 O O . ASN B 1 115 ? -3.418 3.57 -1.945 1 94.31 115 ASN B O 1
ATOM 2450 N N . ALA B 1 116 ? -4.461 5.242 -2.99 1 96.44 116 ALA B N 1
ATOM 2451 C CA . ALA B 1 116 ? -3.506 6.23 -2.49 1 96.44 116 ALA B CA 1
ATOM 2452 C C . ALA B 1 116 ? -3.484 6.25 -0.965 1 96.44 116 ALA B C 1
ATOM 2454 O O . ALA B 1 116 ? -2.414 6.215 -0.353 1 96.44 116 ALA B O 1
ATOM 2455 N N . ILE B 1 117 ? -4.633 6.223 -0.404 1 96.81 117 ILE B N 1
ATOM 2456 C CA . ILE B 1 117 ? -4.762 6.289 1.047 1 96.81 117 ILE B CA 1
ATOM 2457 C C . ILE B 1 117 ? -4.184 5.023 1.676 1 96.81 117 ILE B C 1
ATOM 2459 O O . ILE B 1 117 ? -3.393 5.098 2.621 1 96.81 117 ILE B O 1
ATOM 2463 N N . GLU B 1 118 ? -4.492 3.92 1.116 1 93.62 118 GLU B N 1
ATOM 2464 C CA . GLU B 1 118 ? -4.086 2.637 1.68 1 93.62 118 GLU B CA 1
ATOM 2465 C C . GLU B 1 118 ? -2.572 2.457 1.606 1 93.62 118 GLU B C 1
ATOM 2467 O O . GLU B 1 118 ? -1.976 1.81 2.469 1 93.62 118 GLU B O 1
ATOM 2472 N N . LYS B 1 119 ? -1.956 3.07 0.704 1 94.25 119 LYS B N 1
ATOM 2473 C CA . LYS B 1 119 ? -0.56 2.766 0.405 1 94.25 119 LYS B CA 1
ATOM 2474 C C . LYS B 1 119 ? 0.373 3.812 1.008 1 94.25 119 LYS B C 1
ATOM 2476 O O . LYS B 1 119 ? 1.592 3.736 0.839 1 94.25 119 LYS B O 1
ATOM 2481 N N . ILE B 1 120 ? -0.12 4.758 1.745 1 95.62 120 ILE B N 1
ATOM 2482 C CA . ILE B 1 120 ? 0.69 5.828 2.32 1 95.62 120 ILE B CA 1
ATOM 2483 C C . ILE B 1 120 ? 1.816 5.227 3.158 1 95.62 120 ILE B C 1
ATOM 2485 O O . ILE B 1 120 ? 2.979 5.617 3.02 1 95.62 120 ILE B O 1
ATOM 2489 N N . ASP B 1 121 ? 1.533 4.293 3.957 1 91 121 ASP B N 1
ATOM 2490 C CA . ASP B 1 121 ? 2.496 3.76 4.918 1 91 121 ASP B CA 1
ATOM 2491 C C . ASP B 1 121 ? 3.592 2.963 4.211 1 91 121 ASP B C 1
ATOM 2493 O O . ASP B 1 121 ? 4.652 2.713 4.785 1 91 121 ASP B O 1
ATOM 2497 N N . SER B 1 122 ? 3.291 2.555 2.949 1 91.5 122 SER B N 1
ATOM 2498 C CA . SER B 1 122 ? 4.305 1.812 2.209 1 91.5 122 SER B CA 1
ATOM 2499 C C . SER B 1 122 ? 5.496 2.699 1.858 1 91.5 122 SER B C 1
ATOM 2501 O O . SER B 1 122 ? 6.586 2.201 1.57 1 91.5 122 SER B O 1
ATOM 2503 N N . VAL B 1 123 ? 5.297 3.979 1.869 1 94.94 123 VAL B N 1
ATOM 2504 C CA . VAL B 1 123 ? 6.352 4.926 1.527 1 94.94 123 VAL B CA 1
ATOM 2505 C C . VAL B 1 123 ? 7.449 4.883 2.588 1 94.94 123 VAL B C 1
ATOM 2507 O O . VAL B 1 123 ? 8.602 5.227 2.312 1 94.94 123 VAL B O 1
ATOM 2510 N N . LEU B 1 124 ? 7.121 4.406 3.75 1 94 124 LEU B N 1
ATOM 2511 C CA . LEU B 1 124 ? 8.078 4.316 4.844 1 94 124 LEU B CA 1
ATOM 2512 C C . LEU B 1 124 ? 9.305 3.504 4.43 1 94 124 LEU B C 1
ATOM 2514 O O . LEU B 1 124 ? 10.43 3.861 4.77 1 94 124 LEU B O 1
ATOM 2518 N N . GLU B 1 125 ? 9.078 2.486 3.711 1 91.25 125 GLU B N 1
ATOM 2519 C CA . GLU B 1 125 ? 10.156 1.587 3.309 1 91.25 125 GLU B CA 1
ATOM 2520 C C . GLU B 1 125 ? 11.031 2.223 2.234 1 91.25 125 GLU B C 1
ATOM 2522 O O . GLU B 1 125 ? 12.164 1.789 2.014 1 91.25 125 GLU B O 1
ATOM 2527 N N . LEU B 1 126 ? 10.484 3.207 1.627 1 93.94 126 LEU B N 1
ATOM 2528 C CA . LEU B 1 126 ? 11.195 3.836 0.518 1 93.94 126 LEU B CA 1
ATOM 2529 C C . LEU B 1 126 ? 12.039 5.008 1.008 1 93.94 126 LEU B C 1
ATOM 2531 O O . LEU B 1 126 ? 12.953 5.453 0.311 1 93.94 126 LEU B O 1
ATOM 2535 N N . LEU B 1 127 ? 11.773 5.484 2.176 1 95 127 LEU B N 1
ATOM 2536 C CA . LEU B 1 127 ? 12.344 6.73 2.67 1 95 127 LEU B CA 1
ATOM 2537 C C . LEU B 1 127 ? 13.867 6.645 2.734 1 95 127 LEU B C 1
ATOM 2539 O O . LEU B 1 127 ? 14.562 7.555 2.285 1 95 127 LEU B O 1
ATOM 2543 N N . PRO B 1 128 ? 14.391 5.5 3.264 1 92.12 128 PRO B N 1
ATOM 2544 C CA . PRO B 1 128 ? 15.852 5.438 3.346 1 92.12 128 PRO B CA 1
ATOM 2545 C C . PRO B 1 128 ? 16.516 5.57 1.982 1 92.12 128 PRO B C 1
ATOM 2547 O O . PRO B 1 128 ? 17.641 6.066 1.892 1 92.12 128 PRO B O 1
ATOM 2550 N N . TYR B 1 129 ? 15.828 5.203 0.97 1 92.25 129 TYR B N 1
ATOM 2551 C CA . TYR B 1 129 ? 16.391 5.273 -0.375 1 92.25 129 TYR B CA 1
ATOM 2552 C C . TYR B 1 129 ? 16.125 6.637 -1.004 1 92.25 129 TYR B C 1
ATOM 2554 O O . TYR B 1 129 ? 17 7.18 -1.696 1 92.25 129 TYR B O 1
ATOM 2562 N N . HIS B 1 130 ? 14.969 7.152 -0.76 1 94.44 130 HIS B N 1
ATOM 2563 C CA . HIS B 1 130 ? 14.578 8.43 -1.344 1 94.44 130 HIS B CA 1
ATOM 2564 C C . HIS B 1 130 ? 15.32 9.586 -0.682 1 94.44 130 HIS B C 1
ATOM 2566 O O . HIS B 1 130 ? 15.586 10.609 -1.32 1 94.44 130 HIS B O 1
ATOM 2572 N N . LEU B 1 131 ? 15.641 9.406 0.588 1 94.56 131 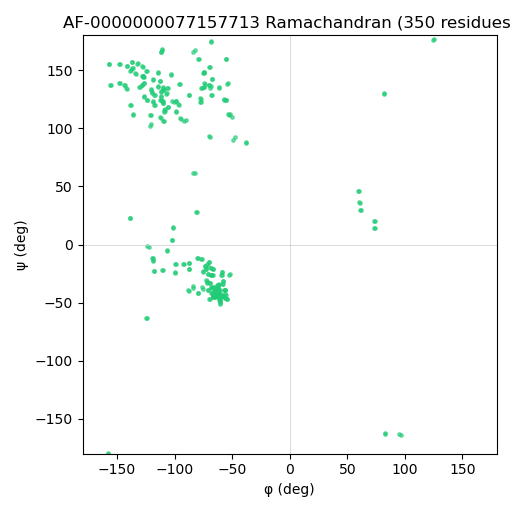LEU B N 1
ATOM 2573 C CA . LEU B 1 131 ? 16.266 10.484 1.344 1 94.56 131 LEU B CA 1
ATOM 2574 C C . LEU B 1 131 ? 17.766 10.266 1.469 1 94.56 131 LEU B C 1
ATOM 2576 O O . LEU B 1 131 ? 18.406 10.852 2.344 1 94.56 131 LEU B O 1
ATOM 2580 N N . ASP B 1 132 ? 18.234 9.359 0.632 1 92.62 132 ASP B N 1
ATOM 2581 C CA . ASP B 1 132 ? 19.688 9.195 0.539 1 92.62 132 ASP B CA 1
ATOM 2582 C C . ASP B 1 132 ? 20.359 10.516 0.207 1 92.62 132 ASP B C 1
ATOM 2584 O O . ASP B 1 132 ? 20.078 11.133 -0.825 1 92.62 132 ASP B O 1
ATOM 2588 N N . PRO B 1 133 ? 21.266 10.891 1.034 1 91.69 133 PRO B N 1
ATOM 2589 C CA . PRO B 1 133 ? 21.922 12.188 0.833 1 91.69 133 PRO B CA 1
ATOM 2590 C C . PRO B 1 133 ? 22.625 12.297 -0.519 1 91.69 133 PRO B C 1
ATOM 2592 O O . PRO B 1 133 ? 22.828 13.398 -1.03 1 91.69 133 PRO B O 1
ATOM 2595 N N . GLU B 1 134 ? 22.969 11.172 -1.083 1 91.25 134 GLU B N 1
ATOM 2596 C CA . GLU B 1 134 ? 23.656 11.164 -2.379 1 91.25 134 GLU B CA 1
ATOM 2597 C C . GLU B 1 134 ? 22.656 11.336 -3.52 1 91.25 134 GLU B C 1
ATOM 2599 O O . GLU B 1 134 ? 23.047 11.625 -4.652 1 91.25 134 GLU B O 1
ATOM 2604 N N . LYS B 1 135 ? 21.391 11.234 -3.236 1 89.38 135 LYS B N 1
ATOM 2605 C CA . LYS B 1 135 ? 20.391 11.195 -4.312 1 89.38 135 LYS B CA 1
ATOM 2606 C C . LYS B 1 135 ? 19.422 12.367 -4.215 1 89.38 135 LYS B C 1
ATOM 2608 O O . LYS B 1 135 ? 18.641 12.617 -5.137 1 89.38 135 LYS B O 1
ATOM 2613 N N . ILE B 1 136 ? 19.406 13.062 -3.117 1 93.38 136 ILE B N 1
ATOM 2614 C CA . ILE B 1 136 ? 18.469 14.164 -2.9 1 93.38 136 ILE B CA 1
ATOM 2615 C C . ILE B 1 136 ? 19.25 15.477 -2.793 1 93.38 136 ILE B C 1
ATOM 2617 O O . ILE B 1 136 ? 20.406 15.492 -2.377 1 93.38 136 ILE B O 1
ATOM 2621 N N . PRO B 1 137 ? 18.641 16.516 -3.23 1 93.56 137 PRO B N 1
ATOM 2622 C CA . PRO B 1 137 ? 19.312 17.812 -3.086 1 93.56 137 PRO B CA 1
ATOM 2623 C C . PRO B 1 137 ? 19.703 18.109 -1.643 1 93.56 137 PRO B C 1
ATOM 2625 O O . PRO B 1 137 ? 19.125 17.547 -0.709 1 93.56 137 PRO B O 1
ATOM 2628 N N . ALA B 1 138 ? 20.625 18.984 -1.522 1 91.62 138 ALA B N 1
ATOM 2629 C CA . ALA B 1 138 ? 21.156 19.297 -0.198 1 91.62 138 ALA B CA 1
ATOM 2630 C C . ALA B 1 138 ? 20.172 20.141 0.604 1 91.62 138 ALA B C 1
ATOM 2632 O O . ALA B 1 138 ? 19.438 20.953 0.036 1 91.62 138 ALA B O 1
ATOM 2633 N N . GLU B 1 139 ? 20.188 19.953 1.872 1 94.06 139 GLU B N 1
ATOM 2634 C CA . GLU B 1 139 ? 19.516 20.781 2.871 1 94.06 139 GLU B CA 1
ATOM 2635 C C . GLU B 1 139 ? 18.016 20.812 2.641 1 94.06 139 GLU B C 1
ATOM 2637 O O . GLU B 1 139 ? 17.391 21.891 2.703 1 94.06 139 GLU B O 1
ATOM 2642 N N . ILE B 1 140 ? 17.469 19.719 2.223 1 96.06 140 ILE B N 1
ATOM 2643 C CA . ILE B 1 140 ? 16.031 19.641 1.996 1 96.06 140 ILE B CA 1
ATOM 2644 C C . ILE B 1 140 ? 15.297 19.719 3.332 1 96.06 140 ILE B C 1
ATOM 2646 O O . ILE B 1 140 ? 15.695 19.062 4.305 1 96.06 140 ILE B O 1
ATOM 2650 N N . THR B 1 141 ? 14.227 20.516 3.344 1 97.31 141 THR B N 1
ATOM 2651 C CA . THR B 1 141 ? 13.453 20.688 4.566 1 97.31 141 THR B CA 1
ATOM 2652 C C . THR B 1 141 ? 12.078 20.047 4.43 1 97.31 141 THR B C 1
ATOM 2654 O O . THR B 1 141 ? 11.406 19.797 5.43 1 97.31 141 THR B O 1
ATOM 2657 N N . GLU B 1 142 ? 11.633 19.859 3.18 1 98 142 GLU B N 1
ATOM 2658 C CA . GLU B 1 142 ? 10.336 19.25 2.922 1 98 142 GLU B CA 1
ATOM 2659 C C . GLU B 1 142 ? 10.383 18.359 1.682 1 98 142 GLU B C 1
ATOM 2661 O O . GLU B 1 142 ? 11.039 18.703 0.694 1 98 142 GLU B O 1
ATOM 2666 N N . VAL B 1 143 ? 9.805 17.234 1.72 1 98.06 143 VAL B N 1
ATOM 2667 C CA . VAL B 1 143 ? 9.617 16.328 0.582 1 98.06 143 VAL B CA 1
ATOM 2668 C C . VAL B 1 143 ? 8.141 15.961 0.448 1 98.06 143 VAL B C 1
ATOM 2670 O O . VAL B 1 143 ? 7.512 15.539 1.419 1 98.06 143 VAL B O 1
ATOM 2673 N N . TYR B 1 144 ? 7.605 16.156 -0.715 1 98.31 144 TYR B N 1
ATOM 2674 C CA . TYR B 1 144 ? 6.207 15.828 -0.955 1 98.31 144 TYR B CA 1
ATOM 2675 C C . TYR B 1 144 ? 6.078 14.688 -1.957 1 98.31 144 TYR B C 1
ATOM 2677 O O . TYR B 1 144 ? 6.812 14.641 -2.947 1 98.31 144 TYR B O 1
ATOM 2685 N N . TYR B 1 145 ? 5.207 13.805 -1.613 1 97.88 145 TYR B N 1
ATOM 2686 C CA . TYR B 1 145 ? 4.836 12.711 -2.508 1 97.88 145 TYR B CA 1
ATOM 2687 C C . TYR B 1 145 ? 3.482 12.969 -3.154 1 97.88 145 TYR B C 1
ATOM 2689 O O . TYR B 1 145 ? 2.617 13.617 -2.561 1 97.88 145 TYR B O 1
ATOM 2697 N N . LYS B 1 146 ? 3.379 12.523 -4.328 1 96.5 146 LYS B N 1
ATOM 2698 C CA . LYS B 1 146 ? 2.105 12.555 -5.039 1 96.5 146 LYS B CA 1
ATOM 2699 C C . LYS B 1 146 ? 1.761 11.18 -5.605 1 96.5 146 LYS B C 1
ATOM 2701 O O . LYS B 1 146 ? 2.639 10.469 -6.098 1 96.5 146 LYS B O 1
ATOM 2706 N N . PHE B 1 147 ? 0.483 10.828 -5.453 1 95.19 147 PHE B N 1
ATOM 2707 C CA . PHE B 1 147 ? 0.06 9.523 -5.941 1 95.19 147 PHE B CA 1
ATOM 2708 C C . PHE B 1 147 ? -0.103 9.531 -7.453 1 95.19 147 PHE B C 1
ATOM 2710 O O . PHE B 1 147 ? -0.776 10.406 -8.008 1 95.19 147 PHE B O 1
ATOM 2717 N N . ASP B 1 148 ? 0.544 8.656 -8.117 1 92.25 148 ASP B N 1
ATOM 2718 C CA . ASP B 1 148 ? 0.452 8.5 -9.562 1 92.25 148 ASP B CA 1
ATOM 2719 C C . ASP B 1 148 ? -0.577 7.434 -9.938 1 92.25 148 ASP B C 1
ATOM 2721 O O . ASP B 1 148 ? -0.303 6.234 -9.828 1 92.25 148 ASP B O 1
ATOM 2725 N N . SER B 1 149 ? -1.656 7.824 -10.453 1 88.69 149 SER B N 1
ATOM 2726 C CA . SER B 1 149 ? -2.754 6.91 -10.75 1 88.69 149 SER B CA 1
ATOM 2727 C C . SER B 1 149 ? -2.426 6.023 -11.945 1 88.69 149 SER B C 1
ATOM 2729 O O . SER B 1 149 ? -3.016 4.957 -12.117 1 88.69 149 SER B O 1
ATOM 2731 N N . LYS B 1 150 ? -1.499 6.449 -12.773 1 87 150 LYS B N 1
ATOM 2732 C CA . LYS B 1 150 ? -1.122 5.648 -13.938 1 87 150 LYS B CA 1
ATOM 2733 C C . LYS B 1 150 ? -0.351 4.402 -13.516 1 87 150 LYS B C 1
ATOM 2735 O O . LYS B 1 150 ? -0.568 3.318 -14.07 1 87 150 LYS B O 1
ATOM 2740 N N . THR B 1 151 ? 0.498 4.59 -12.523 1 86.75 151 THR B N 1
ATOM 2741 C CA . THR B 1 151 ? 1.307 3.463 -12.078 1 86.75 151 THR B CA 1
ATOM 2742 C C . THR B 1 151 ? 0.81 2.938 -10.734 1 86.75 151 THR B C 1
ATOM 2744 O O . THR B 1 151 ? 1.323 1.94 -10.219 1 86.75 151 THR B O 1
ATOM 2747 N N . VAL B 1 152 ? -0.177 3.609 -10.133 1 89.62 152 VAL B N 1
ATOM 2748 C CA . VAL B 1 152 ? -0.861 3.232 -8.898 1 89.62 152 VAL B CA 1
ATOM 2749 C C . VAL B 1 152 ? 0.146 3.145 -7.758 1 89.62 152 VAL B C 1
ATOM 2751 O O . VAL B 1 152 ? 0.209 2.133 -7.055 1 89.62 152 VAL B O 1
ATOM 2754 N N . ARG B 1 153 ? 0.993 4.16 -7.68 1 90.62 153 ARG B N 1
ATOM 2755 C CA . ARG B 1 153 ? 2.012 4.203 -6.637 1 90.62 153 ARG B CA 1
ATOM 2756 C C . ARG B 1 153 ? 2.309 5.641 -6.223 1 90.62 153 ARG B C 1
ATOM 2758 O O . ARG B 1 153 ? 2.053 6.578 -6.98 1 90.62 153 ARG B O 1
ATOM 2765 N N . TRP B 1 154 ? 2.805 5.727 -4.969 1 94.62 154 TRP B N 1
ATOM 2766 C CA . TRP B 1 154 ? 3.301 7.02 -4.508 1 94.62 154 TRP B CA 1
ATOM 2767 C C . TRP B 1 154 ? 4.648 7.348 -5.145 1 94.62 154 TRP B C 1
ATOM 2769 O O . TRP B 1 154 ? 5.512 6.473 -5.27 1 94.62 154 TRP B O 1
ATOM 2779 N N . ARG B 1 155 ? 4.773 8.625 -5.613 1 93.19 155 ARG B N 1
ATOM 2780 C CA . ARG B 1 155 ? 6.008 9.078 -6.242 1 93.19 155 ARG B CA 1
ATOM 2781 C C . ARG B 1 155 ? 6.504 10.367 -5.598 1 93.19 155 ARG B C 1
ATOM 2783 O O . ARG B 1 155 ? 5.703 11.203 -5.172 1 93.19 155 ARG B O 1
ATOM 2790 N N . LEU B 1 156 ? 7.855 10.406 -5.562 1 96.38 156 LEU B N 1
ATOM 2791 C CA . LEU B 1 156 ? 8.422 11.703 -5.234 1 96.38 156 LEU B CA 1
ATOM 2792 C C . LEU B 1 156 ? 7.887 12.789 -6.168 1 96.38 156 LEU B C 1
ATOM 2794 O O . LEU B 1 156 ? 7.727 12.555 -7.367 1 96.38 156 LEU B O 1
ATOM 2798 N N . ASN B 1 157 ? 7.605 13.906 -5.57 1 96.75 157 ASN B N 1
ATOM 2799 C CA . ASN B 1 157 ? 7.043 14.977 -6.387 1 96.75 157 ASN B CA 1
ATOM 2800 C C . ASN B 1 157 ? 7.863 16.266 -6.273 1 96.75 157 ASN B C 1
ATOM 2802 O O . ASN B 1 157 ? 8.508 16.672 -7.238 1 96.75 157 ASN B O 1
ATOM 2806 N N . THR B 1 158 ? 7.922 16.828 -5.098 1 97.44 158 THR B N 1
ATOM 2807 C CA . THR B 1 158 ? 8.68 18.062 -4.906 1 97.44 158 THR B CA 1
ATOM 2808 C C . THR B 1 158 ? 9.492 18 -3.619 1 97.44 158 THR B C 1
ATOM 2810 O O . THR B 1 158 ? 9.211 17.188 -2.734 1 97.44 158 THR B O 1
ATOM 2813 N N . ALA B 1 159 ? 10.484 18.766 -3.586 1 97.31 159 ALA B N 1
ATOM 2814 C CA . ALA B 1 159 ? 11.297 19 -2.396 1 97.31 159 ALA B CA 1
ATOM 2815 C C . ALA B 1 159 ? 11.664 20.469 -2.256 1 97.31 159 ALA B C 1
ATOM 2817 O O . ALA B 1 159 ? 11.711 21.203 -3.248 1 97.31 159 ALA B O 1
ATOM 2818 N N . THR B 1 160 ? 11.805 20.844 -1.041 1 97.12 160 THR B N 1
ATOM 2819 C CA . THR B 1 160 ? 12.117 22.25 -0.789 1 97.12 160 THR B CA 1
ATOM 2820 C C . THR B 1 160 ? 13.305 22.375 0.153 1 97.12 160 THR B C 1
ATOM 2822 O O . THR B 1 160 ? 13.422 21.641 1.129 1 97.12 160 THR B O 1
ATOM 2825 N N . SER B 1 161 ? 14.219 23.297 -0.208 1 94.5 161 SER B N 1
ATOM 2826 C CA . SER B 1 161 ? 15.258 23.797 0.681 1 94.5 161 SER B CA 1
ATOM 2827 C C . SER B 1 161 ? 15.008 25.25 1.058 1 94.5 161 SER B C 1
ATOM 2829 O O . SER B 1 161 ? 14.078 25.875 0.541 1 94.5 161 SER B O 1
ATOM 2831 N N . PRO B 1 162 ? 15.727 25.703 2.031 1 92.69 162 PRO B N 1
ATOM 2832 C CA . PRO B 1 162 ? 15.477 27.109 2.414 1 92.69 162 PRO B CA 1
ATOM 2833 C C . PRO B 1 162 ? 15.547 28.062 1.226 1 92.69 162 PRO B C 1
ATOM 2835 O O . PRO B 1 162 ? 14.797 29.031 1.172 1 92.69 162 PRO B O 1
ATOM 2838 N N . GLN B 1 163 ? 16.281 27.719 0.176 1 91.31 163 GLN B N 1
ATOM 2839 C CA . GLN B 1 163 ? 16.516 28.688 -0.887 1 91.31 163 GLN B CA 1
ATOM 2840 C C . GLN B 1 163 ? 15.984 28.188 -2.223 1 91.31 163 GLN B C 1
ATOM 2842 O O . GLN B 1 163 ? 15.906 28.938 -3.195 1 91.31 163 GLN B O 1
ATOM 2847 N N . LYS B 1 164 ? 15.672 26.953 -2.191 1 94.94 164 LYS B N 1
ATOM 2848 C CA . LYS B 1 164 ? 15.367 26.391 -3.506 1 94.94 164 LYS B CA 1
ATOM 2849 C C . LYS B 1 164 ? 14.203 25.406 -3.43 1 94.94 164 LYS B C 1
ATOM 2851 O O . LYS B 1 164 ? 13.891 24.875 -2.357 1 94.94 164 LYS B O 1
ATOM 2856 N N . GLN B 1 165 ? 13.531 25.297 -4.582 1 96.75 165 GLN B N 1
ATOM 2857 C CA . GLN B 1 165 ? 12.5 24.266 -4.773 1 96.75 165 GLN B CA 1
ATOM 2858 C C . GLN B 1 165 ? 12.875 23.328 -5.91 1 96.75 165 GLN B C 1
ATOM 2860 O O . GLN B 1 165 ? 13.469 23.75 -6.906 1 96.75 165 GLN B O 1
ATOM 2865 N N . PHE B 1 166 ? 12.539 22.047 -5.695 1 97.5 166 PHE B N 1
ATOM 2866 C CA . PHE B 1 166 ? 12.898 21.031 -6.672 1 97.5 166 PHE B CA 1
ATOM 2867 C C . PHE B 1 166 ? 11.672 20.219 -7.082 1 97.5 166 PHE B C 1
ATOM 2869 O O . PHE B 1 166 ? 10.742 20.047 -6.289 1 97.5 166 PHE B O 1
ATOM 2876 N N . SER B 1 167 ? 11.594 19.812 -8.289 1 97.31 167 SER B N 1
ATOM 2877 C CA . SER B 1 167 ? 10.633 18.828 -8.781 1 97.31 167 SER B CA 1
ATOM 2878 C C . SER B 1 167 ? 11.32 17.531 -9.195 1 97.31 167 SER B C 1
ATOM 2880 O O . SER B 1 167 ? 12.438 17.562 -9.719 1 97.31 167 SER B O 1
ATOM 2882 N N . PHE B 1 168 ? 10.656 16.422 -8.875 1 95.56 168 PHE B N 1
ATOM 2883 C CA . PHE B 1 168 ? 11.203 15.125 -9.242 1 95.56 168 PHE B CA 1
ATOM 2884 C C . PHE B 1 168 ? 10.547 14.609 -10.516 1 95.56 168 PHE B C 1
ATOM 2886 O O . PHE B 1 168 ? 9.336 14.367 -10.55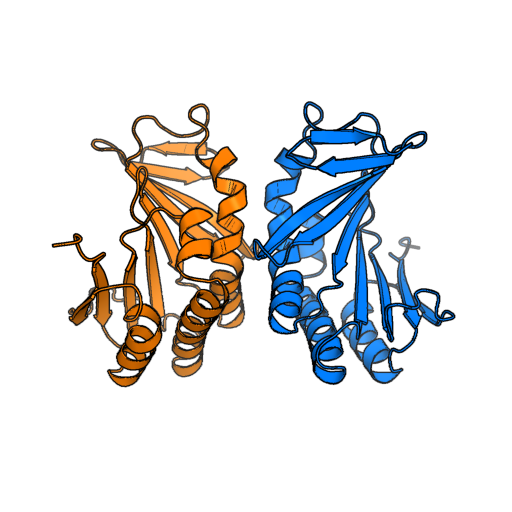5 1 95.56 168 PHE B O 1
ATOM 2893 N N . LYS B 1 169 ? 11.352 14.5 -11.562 1 89.44 169 LYS B N 1
ATOM 2894 C CA . LYS B 1 169 ? 10.883 14 -12.852 1 89.44 169 LYS B CA 1
ATOM 2895 C C . LYS B 1 169 ? 11.945 13.125 -13.516 1 89.44 169 LYS B C 1
ATOM 2897 O O . LYS B 1 169 ? 13.117 13.5 -13.57 1 89.44 169 LYS B O 1
ATOM 2902 N N . GLY B 1 170 ? 11.5 11.961 -14.055 1 82.44 170 GLY B N 1
ATOM 2903 C CA . GLY B 1 170 ? 12.445 11.078 -14.719 1 82.44 170 GLY B CA 1
ATOM 2904 C C . GLY B 1 170 ? 13.539 10.57 -13.805 1 82.44 170 GLY B C 1
ATOM 2905 O O . GLY B 1 170 ? 14.711 10.523 -14.188 1 82.44 170 GLY B O 1
ATOM 2906 N N . ASP B 1 171 ? 13.32 10.422 -12.578 1 84.75 171 ASP B N 1
ATOM 2907 C CA . ASP B 1 171 ? 14.219 9.883 -11.562 1 84.75 171 ASP B CA 1
ATOM 2908 C C . ASP B 1 171 ? 15.328 10.875 -11.227 1 84.75 171 ASP B C 1
ATOM 2910 O O . ASP B 1 171 ? 16.422 10.484 -10.82 1 84.75 171 ASP B O 1
ATOM 2914 N N . VAL B 1 172 ? 15.062 12.148 -11.555 1 92 172 VAL B N 1
ATOM 2915 C CA . VAL B 1 172 ? 16.031 13.188 -11.234 1 92 172 VAL B CA 1
ATOM 2916 C C . VAL B 1 172 ? 15.328 14.383 -10.602 1 92 172 VAL B C 1
ATOM 2918 O O . VAL B 1 172 ? 14.164 14.648 -10.906 1 92 172 VAL B O 1
ATOM 2921 N N . TRP B 1 173 ? 16.062 14.992 -9.719 1 95.62 173 TRP B N 1
ATOM 2922 C CA . TRP B 1 173 ? 15.586 16.25 -9.141 1 95.62 173 TRP B CA 1
ATOM 2923 C C . TRP B 1 173 ? 16 17.438 -10 1 95.62 173 TRP B C 1
ATOM 2925 O O . TRP B 1 173 ? 17.156 17.531 -10.406 1 95.62 173 TRP B O 1
ATOM 2935 N N . LYS B 1 174 ? 15.062 18.25 -10.336 1 95.31 174 LYS B N 1
ATOM 2936 C CA . LYS B 1 174 ? 15.336 19.469 -11.086 1 95.31 174 LYS B CA 1
ATOM 2937 C C . LYS B 1 174 ? 14.883 20.703 -10.305 1 95.31 174 LYS B C 1
ATOM 2939 O O . LYS B 1 174 ? 13.781 20.719 -9.75 1 95.31 174 LYS B O 1
ATOM 2944 N N . GLU B 1 175 ? 15.727 21.672 -10.266 1 94.94 175 GLU B N 1
ATOM 2945 C CA . GLU B 1 175 ? 15.367 22.922 -9.594 1 94.94 175 GLU B CA 1
ATOM 2946 C C . GLU B 1 175 ? 14.266 23.656 -10.352 1 94.94 175 GLU B C 1
ATOM 2948 O O . GLU B 1 175 ? 14.281 23.703 -11.578 1 94.94 175 GLU B O 1
ATOM 2953 N N . ILE B 1 176 ? 13.234 23.984 -9.484 1 89.38 176 ILE B N 1
ATOM 2954 C CA . ILE B 1 176 ? 12.133 24.75 -10.039 1 89.38 176 ILE B CA 1
ATOM 2955 C C . ILE B 1 176 ? 12.43 26.25 -9.891 1 89.38 176 ILE B C 1
ATOM 2957 O O . ILE B 1 176 ? 12.852 26.703 -8.828 1 89.38 176 ILE B O 1
ATOM 2961 N N . ASN B 1 177 ? 12.758 26.938 -10.984 1 70.44 177 ASN B N 1
ATOM 2962 C CA . ASN B 1 177 ? 13.016 28.375 -11.016 1 70.44 177 ASN B CA 1
ATOM 2963 C C . ASN B 1 177 ? 11.75 29.188 -10.734 1 70.44 177 ASN B C 1
ATOM 2965 O O . ASN B 1 177 ? 10.648 28.766 -11.102 1 70.44 177 ASN B O 1
#

Radius of gyration: 21.65 Å; Cα contacts (8 Å, |Δi|>4): 660; chains: 2; bounding box: 45×62×64 Å

pLDDT: mean 93.26, std 7.66, range [35.19, 98.69]

Organism: Nitrosopumilus maritimus (strain SCM1) (NCBI:txid436308)

Sequence (354 aa):
MADSLTTTLRYYGISPWEIEVLYGFLNSHFTINQEEIEADDEDFVSFLDVNIPLTFNDAFFEWFDFKRWEKVKAVFKEMKRRRGSGNAIKIVINFSGIPKIGFTIDTQDKQWFDNAIEKIDSVLELLPYHLDPEKIPAEITEVYYKFDSKTVRWRLNTATSPQKQFSFKGDVWKEINMADSLTTTLRYYGISPWEIEVLYGFLNSHFTINQEEIEADDEDFVSFLDVNIPLTFNDAFFEWFDFKRWEKVKAVFKEMKRRRGSGNAIKIVINFSGIPKIGFTIDTQDKQWFDNAIEKIDSVLELLPYHLDPEKIPAEITEVYYKFDSKTVRWRLNTATSPQKQFSFKGDVWKEIN

Foldseek 3Di:
DPPFFEKEKEKEQDDPVLVVQLCVLCVVRGHYHYHYDDDDDPQENMEIEIEGAAALEPVVCVV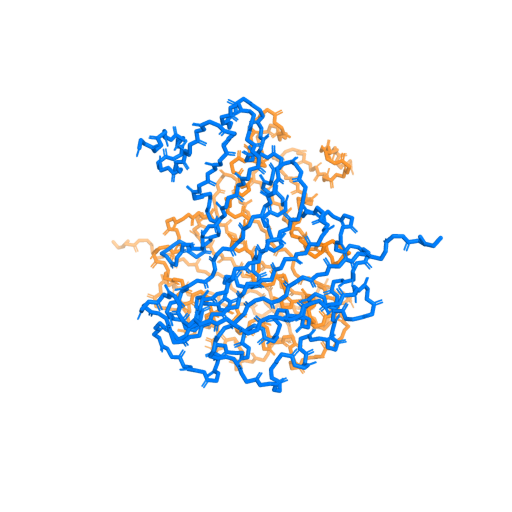SPVVSLVSNLVSQLVQDVVQAFGQHYWYKYWYADQAIEIEIQRHRHSVLSSLSSVCVNVCNVVCCVCVPVVQDDPQWRYWYWYQDSVVSGIDTAWTDHPVWIWGDDPSHTDTDD/DPPFFEKEKEKEQDDPVLVVQLCVLCVVRGHYHYHYDDDDDPQENMEIEIEGAAALEPVVCVVSPVVSLVSNLVSQLVQDVVQAFGQHYWYKYWYADQAIEIEIQRHRHSVLSSLSSVCVNVCNVVCCVCVPPVADDPQWRYWYWYQDSVVSDIDTAWTDHPVWIWGADPSHTDTDD

Solvent-accessible surface area (backbone atoms only — not comparable to full-atom values): 19298 Å² total; per-residue (Å²): 127,81,84,73,47,53,28,39,40,39,28,27,74,66,55,70,65,61,53,49,55,51,43,66,70,43,50,84,74,24,45,75,48,79,42,82,46,76,84,82,48,94,72,36,66,15,36,38,35,39,39,38,71,44,48,82,47,69,65,44,44,64,71,64,31,60,71,49,49,50,51,52,48,50,50,57,46,47,56,41,62,76,57,42,63,43,53,32,46,34,39,36,44,33,21,30,55,91,44,20,44,32,40,43,47,62,55,35,48,58,70,53,36,43,48,47,58,72,42,53,73,60,49,59,77,44,40,73,66,62,64,25,73,90,71,33,76,78,71,48,48,32,38,32,32,33,59,36,74,88,78,69,41,80,32,72,34,36,37,29,30,96,88,46,38,31,37,47,56,94,93,37,78,39,78,54,128,130,80,81,72,46,54,26,40,40,39,30,26,75,66,55,70,66,60,52,48,55,53,42,67,71,43,52,85,74,25,47,75,46,76,41,82,47,77,85,83,49,94,73,36,66,14,38,39,37,38,36,38,72,44,47,82,47,70,65,45,45,64,71,64,31,61,70,49,49,51,52,51,47,47,50,56,46,48,55,43,61,77,56,42,62,43,54,33,46,34,38,35,43,34,22,31,57,89,43,21,44,32,40,44,46,63,53,35,50,56,68,53,36,44,48,46,59,71,42,53,72,60,49,58,78,43,41,72,67,63,64,26,76,91,74,35,74,77,69,48,49,31,39,32,32,34,59,36,75,90,78,70,42,80,33,72,35,36,36,30,29,97,86,46,39,31,37,47,56,96,94,37,79,40,77,55,129

Secondary structure (DSSP, 8-state):
-----EEEEEEES--HHHHHHHHHHHTTT-EEEEEE-----TT-SEEEEEEEEEESSHHHHHHH-HHHHHHHHHHHHHHHHHH-SSS-EEEEEEEESSSEEEEEE--SSHHHHHHHHHTGGGGGGGHHHHT-TTTS-TT--EEEEEEETTTTEEEEEEEE-SS-EEEEETTEEEEE-/-----EEEEEEES--HHHHHHHHHHHTTT-EEEEEE-----TT-SEEEEEEEEEESSHHHHHHH-HHHHHHHHHHHHHHHHHH-SSS-EEEEEEEESSSEEEEEE--SSHHHHHHHHHTGGGGGGGHHHHT-TTTS-TT--EEEEEEETTTTEEEEEEEE-SS-EEEEETTEEEEE-

Nearest PDB structures (foldseek):
  8dq6-assembly1_B  TM=3.927E-01  e=1.264E-01  Arabidopsis thaliana
  8ap3-assembly1_C  TM=4.030E-01  e=3.480E-01  Arabidopsis thaliana
  4n2i-assembly1_A  TM=4.523E-01  e=6.980E-01  Homo sapiens
  6tnj-assembly1_A  TM=4.401E-01  e=1.158E+00  Porphyromonas gingivalis ATCC 33277
  6to1-assembly1_A  TM=3.520E-01  e=2.323E+00  Porphyromonas gingivalis ATCC 33277